Protein AF-A0A538A218-F1 (afdb_monomer_lite)

Foldseek 3Di:
DDDDDDDDDDPDPPPPPPPPPPLPFQDLPQAQDPDPVLLLPPVNSLLPSDGSDCQALLCACPPCLDPNNVHDHDGDVDRVSHPQQQWSHAGPNCQQPQADCDDPRGRGHDRRYDNNSSVVSVPVDDLPDDDDDDDPDDQQADPVCQFNDDDDLQQAAQADLQAQAFQADCVPAPGSVQFDAQPVGSQNRNNPPHRHQSSHRNHPQFDQCLAPRHDRSHGGVSSRCSRRVQFRDDPRDTPDGDPPPPPPPPPDPDDDPDDDDDDDDDDDDDDDDDDDDDDDD

Structure (mmCIF, N/CA/C/O backbone):
data_AF-A0A538A218-F1
#
_entry.id   AF-A0A538A218-F1
#
loop_
_atom_site.group_PDB
_atom_site.id
_atom_site.type_symbol
_atom_site.label_atom_id
_atom_site.label_alt_id
_atom_site.label_comp_id
_atom_site.label_asym_id
_atom_site.label_entity_id
_atom_site.label_seq_id
_atom_site.pdbx_PDB_ins_code
_atom_site.Cartn_x
_atom_site.Cartn_y
_atom_site.Cartn_z
_atom_site.occupancy
_atom_site.B_iso_or_equiv
_atom_site.auth_seq_id
_atom_site.auth_comp_id
_atom_site.auth_asym_id
_atom_site.auth_atom_id
_atom_site.pdbx_PDB_model_num
ATOM 1 N N . MET A 1 1 ? 70.968 21.427 15.533 1.00 33.91 1 MET A N 1
ATOM 2 C CA . MET A 1 1 ? 70.326 22.087 14.374 1.00 33.91 1 MET A CA 1
ATOM 3 C C . MET A 1 1 ? 69.569 21.029 13.579 1.00 33.91 1 MET A C 1
ATOM 5 O O . MET A 1 1 ? 70.138 19.963 13.397 1.00 33.91 1 MET A O 1
ATOM 9 N N . PRO A 1 2 ? 68.325 21.273 13.144 1.00 39.34 2 PRO A N 1
ATOM 10 C CA . PRO A 1 2 ? 67.119 21.420 13.953 1.00 39.34 2 PRO A CA 1
ATOM 11 C C . PRO A 1 2 ? 66.237 20.150 13.912 1.00 39.34 2 PRO A C 1
ATOM 13 O O . PRO A 1 2 ? 66.187 19.433 12.918 1.00 39.34 2 PRO A O 1
ATOM 16 N N . ARG A 1 3 ? 65.532 19.886 15.019 1.00 34.69 3 ARG A N 1
ATOM 17 C CA . ARG A 1 3 ? 64.466 18.880 15.126 1.00 34.69 3 ARG A CA 1
ATOM 18 C C . ARG A 1 3 ? 63.151 19.555 14.730 1.00 34.69 3 ARG A C 1
ATOM 20 O O . ARG A 1 3 ? 62.740 20.491 15.408 1.00 34.69 3 ARG A O 1
ATOM 27 N N . PHE A 1 4 ? 62.518 19.106 13.650 1.00 38.28 4 PHE A N 1
ATOM 28 C CA . PHE A 1 4 ? 61.161 19.525 13.301 1.00 38.28 4 PHE A CA 1
ATOM 29 C C . PHE A 1 4 ? 60.166 18.760 14.179 1.00 38.28 4 PHE A C 1
ATOM 31 O O . PHE A 1 4 ? 60.068 17.538 14.099 1.00 38.28 4 PHE A O 1
ATOM 38 N N . ALA A 1 5 ? 59.478 19.486 15.058 1.00 39.03 5 ALA A N 1
ATOM 39 C CA . ALA A 1 5 ? 58.362 18.984 15.842 1.00 39.03 5 ALA A CA 1
ATOM 40 C C . ALA A 1 5 ? 57.080 19.136 15.011 1.00 39.03 5 ALA A C 1
ATOM 42 O O . ALA A 1 5 ? 56.640 20.254 14.750 1.00 39.03 5 ALA A O 1
ATOM 43 N N . SER A 1 6 ? 56.493 18.023 14.576 1.00 37.22 6 SER A N 1
ATOM 44 C CA . SER A 1 6 ? 55.179 18.018 13.930 1.00 37.22 6 SER A CA 1
ATOM 45 C C . SER A 1 6 ? 54.099 17.895 15.000 1.00 37.22 6 SER A C 1
ATOM 47 O O . SER A 1 6 ? 53.859 16.821 15.545 1.00 37.22 6 SER A O 1
ATOM 49 N N . VAL A 1 7 ? 53.464 19.024 15.311 1.00 38.31 7 VAL A N 1
ATOM 50 C CA . VAL A 1 7 ? 52.222 19.094 16.085 1.00 38.31 7 VAL A CA 1
ATOM 51 C C . VAL A 1 7 ? 51.089 18.648 15.162 1.00 38.31 7 VAL A C 1
ATOM 53 O O . VAL A 1 7 ? 50.720 19.373 14.241 1.00 38.31 7 VAL A O 1
ATOM 56 N N . PHE A 1 8 ? 50.553 17.447 15.375 1.00 37.25 8 PHE A N 1
ATOM 57 C CA . PHE A 1 8 ? 49.306 17.032 14.735 1.00 37.25 8 PHE A CA 1
ATOM 58 C C . PHE A 1 8 ? 48.134 17.628 15.520 1.00 37.25 8 PHE A C 1
ATOM 60 O O . PHE A 1 8 ? 47.839 17.213 16.639 1.00 37.25 8 PHE A O 1
ATOM 67 N N . LEU A 1 9 ? 47.496 18.640 14.928 1.00 39.59 9 LEU A N 1
ATOM 68 C CA . LEU A 1 9 ? 46.227 19.194 15.385 1.00 39.59 9 LEU A CA 1
ATOM 69 C C . LEU A 1 9 ? 45.134 18.130 15.194 1.00 39.59 9 LEU A C 1
ATOM 71 O O . LEU A 1 9 ? 44.807 17.760 14.067 1.00 39.59 9 LEU A O 1
ATOM 75 N N . LEU A 1 10 ? 44.576 17.637 16.298 1.00 35.69 10 LEU A N 1
ATOM 76 C CA . LEU A 1 10 ? 43.412 16.758 16.290 1.00 35.69 10 LEU A CA 1
ATOM 77 C C . LEU A 1 10 ? 42.160 17.629 16.064 1.00 35.69 10 LEU A C 1
ATOM 79 O O . LEU A 1 10 ? 41.614 18.203 17.004 1.00 35.69 10 LEU A O 1
ATOM 83 N N . CYS A 1 11 ? 41.730 17.784 14.811 1.00 34.50 11 CYS A N 1
ATOM 84 C CA . CYS A 1 11 ? 40.433 18.388 14.497 1.00 34.50 11 CYS A CA 1
ATOM 85 C C . CYS A 1 11 ? 39.318 17.413 14.897 1.00 34.50 11 CYS A C 1
ATOM 87 O O . CYS A 1 11 ? 39.050 16.439 14.194 1.00 34.50 11 CYS A O 1
ATOM 89 N N . ALA A 1 12 ? 38.669 17.676 16.030 1.00 37.88 12 ALA A N 1
ATOM 90 C CA . ALA A 1 12 ? 37.445 16.999 16.429 1.00 37.88 12 ALA A CA 1
ATOM 91 C C . ALA A 1 12 ? 36.295 17.445 15.508 1.00 37.88 12 ALA A C 1
ATOM 93 O O . ALA A 1 12 ? 35.740 18.531 15.667 1.00 37.88 12 ALA A O 1
ATOM 94 N N . PHE A 1 13 ? 35.945 16.611 14.528 1.00 36.94 13 PHE A N 1
ATOM 95 C CA . PHE A 1 13 ? 34.686 16.744 13.803 1.00 36.94 13 PHE A CA 1
ATOM 96 C C . PHE A 1 13 ? 33.545 16.331 14.737 1.00 36.94 13 PHE A C 1
ATOM 98 O O . PHE A 1 13 ? 33.321 15.147 14.983 1.00 36.94 13 PHE A O 1
ATOM 105 N N . LEU A 1 14 ? 32.824 17.319 15.267 1.00 37.00 14 LEU A N 1
ATOM 106 C CA . LEU A 1 14 ? 31.498 17.121 15.843 1.00 37.00 14 LEU A CA 1
ATOM 107 C C . LEU A 1 14 ? 30.552 16.725 14.706 1.00 37.00 14 LEU A C 1
ATOM 109 O O . LEU A 1 14 ? 30.003 17.578 14.011 1.00 37.00 14 LEU A O 1
ATOM 113 N N . VAL A 1 15 ? 30.382 15.420 14.496 1.00 40.69 15 VAL A N 1
ATOM 114 C CA . VAL A 1 15 ? 29.256 14.895 13.723 1.00 40.69 15 VAL A CA 1
ATOM 115 C C . VAL A 1 15 ? 28.021 15.110 14.588 1.00 40.69 15 VAL A C 1
ATOM 117 O O . VAL A 1 15 ? 27.727 14.323 15.485 1.00 40.69 15 VAL A O 1
ATOM 120 N N . ALA A 1 16 ? 27.327 16.225 14.362 1.00 40.75 16 ALA A N 1
ATOM 121 C CA . ALA A 1 16 ? 25.961 16.384 14.822 1.00 40.75 16 ALA A CA 1
ATOM 122 C C . ALA A 1 16 ? 25.132 15.319 14.096 1.00 40.75 16 ALA A C 1
ATOM 124 O O . ALA A 1 16 ? 24.776 15.479 12.930 1.00 40.75 16 ALA A O 1
ATOM 125 N N . GLY A 1 17 ? 24.912 14.188 14.767 1.00 34.03 17 GLY A N 1
ATOM 126 C CA . GLY A 1 17 ? 23.959 13.188 14.326 1.00 34.03 17 GLY A CA 1
ATOM 127 C C . GLY A 1 17 ? 22.596 13.854 14.264 1.00 34.03 17 GLY A C 1
ATOM 128 O O . GLY A 1 17 ? 21.985 14.124 15.295 1.00 34.03 17 GLY A O 1
ATOM 129 N N . VAL A 1 18 ? 22.135 14.157 13.054 1.00 39.03 18 VAL A N 1
ATOM 130 C CA . VAL A 1 18 ? 20.721 14.409 12.817 1.00 39.03 18 VAL A CA 1
ATOM 131 C C . VAL A 1 18 ? 20.064 13.058 13.051 1.00 39.03 18 VAL A C 1
ATOM 133 O O . VAL A 1 18 ? 20.123 12.174 12.199 1.00 39.03 18 VAL A O 1
ATOM 136 N N . GLY A 1 19 ? 19.556 12.855 14.265 1.00 32.09 19 GLY A N 1
ATOM 137 C CA . GLY A 1 19 ? 18.707 11.722 14.579 1.00 32.09 19 GLY A CA 1
ATOM 138 C C . GLY A 1 19 ? 17.472 11.845 13.709 1.00 32.09 19 GLY A C 1
ATOM 139 O O . GLY A 1 19 ? 16.547 12.581 14.039 1.00 32.09 19 GLY A O 1
ATOM 140 N N . VAL A 1 20 ? 17.484 11.176 12.561 1.00 38.47 20 VAL A N 1
ATOM 141 C CA . VAL A 1 20 ? 16.254 10.880 11.845 1.00 38.47 20 VAL A CA 1
ATOM 142 C C . VAL A 1 20 ? 15.489 9.993 12.813 1.00 38.47 20 VAL A C 1
ATOM 144 O O . VAL A 1 20 ? 15.949 8.892 13.125 1.00 38.47 20 VAL A O 1
ATOM 147 N N . ALA A 1 21 ? 14.393 10.506 13.372 1.00 37.03 21 ALA A N 1
ATOM 148 C CA . ALA A 1 21 ? 13.435 9.677 14.077 1.00 37.03 21 ALA A CA 1
ATOM 149 C C . ALA A 1 21 ? 12.968 8.640 13.056 1.00 37.03 21 ALA A C 1
ATOM 151 O O . ALA A 1 21 ? 12.139 8.919 12.194 1.00 37.03 21 ALA A O 1
ATOM 152 N N . SER A 1 22 ? 13.606 7.473 13.076 1.00 34.72 22 SER A N 1
ATOM 153 C CA . SER A 1 22 ? 13.086 6.317 12.378 1.00 34.72 22 SER A CA 1
ATOM 154 C C . SER A 1 22 ? 11.765 6.050 13.072 1.00 34.72 22 SER A C 1
ATOM 156 O O . SER A 1 22 ? 11.762 5.779 14.273 1.00 34.72 22 SER A O 1
ATOM 158 N N . ALA A 1 23 ? 10.653 6.217 12.360 1.00 38.66 23 ALA A N 1
ATOM 159 C CA . ALA A 1 23 ? 9.399 5.634 12.792 1.00 38.66 23 ALA A CA 1
ATOM 160 C C . ALA A 1 23 ? 9.688 4.138 12.921 1.00 38.66 23 ALA A C 1
ATOM 162 O O . ALA A 1 23 ? 9.842 3.439 11.921 1.00 38.66 23 ALA A O 1
ATOM 163 N N . THR A 1 24 ? 9.915 3.672 14.146 1.00 41.09 24 THR A N 1
ATOM 164 C CA . THR A 1 24 ? 10.088 2.252 14.408 1.00 41.09 24 THR A CA 1
ATOM 165 C C . THR A 1 24 ? 8.800 1.596 13.939 1.00 41.09 24 THR A C 1
ATOM 167 O O . THR A 1 24 ? 7.714 2.042 14.330 1.00 41.09 24 THR A O 1
ATOM 170 N N . SER A 1 25 ? 8.885 0.596 13.059 1.00 51.84 25 SER A N 1
ATOM 171 C CA . SER A 1 25 ? 7.717 -0.239 12.800 1.00 51.84 25 SER A CA 1
ATOM 172 C C . SER A 1 25 ? 7.242 -0.752 14.152 1.00 51.84 25 SER A C 1
ATOM 174 O O . SER A 1 25 ? 8.046 -1.245 14.942 1.00 51.84 25 SER A O 1
ATOM 176 N N . ARG A 1 26 ? 5.964 -0.548 14.472 1.00 63.53 26 ARG A N 1
ATOM 177 C CA . ARG A 1 26 ? 5.390 -1.252 15.610 1.00 63.53 26 ARG A CA 1
ATOM 178 C C . ARG A 1 26 ? 5.242 -2.702 15.198 1.00 63.53 26 ARG A C 1
ATOM 180 O O . ARG A 1 26 ? 4.633 -2.993 14.166 1.00 63.53 26 ARG A O 1
ATOM 187 N N . ASP A 1 27 ? 5.845 -3.576 15.983 1.00 63.03 27 ASP A N 1
ATOM 188 C CA . ASP A 1 27 ? 5.731 -5.003 15.770 1.00 63.03 27 ASP A CA 1
ATOM 189 C C . ASP A 1 27 ? 4.451 -5.476 16.476 1.00 63.03 27 ASP A C 1
ATOM 191 O O . ASP A 1 27 ? 4.221 -5.176 17.646 1.00 63.03 27 ASP A O 1
ATOM 195 N N . PHE A 1 28 ? 3.577 -6.161 15.736 1.00 73.12 28 PHE A N 1
ATOM 196 C CA . PHE A 1 28 ? 2.318 -6.732 16.232 1.00 73.12 28 PHE A CA 1
ATOM 197 C C . PHE A 1 28 ? 2.588 -8.053 16.986 1.00 73.12 28 PHE A C 1
ATOM 199 O O . PHE A 1 28 ? 1.998 -9.086 16.676 1.00 73.12 28 PHE A O 1
ATOM 206 N N . GLU A 1 29 ? 3.539 -8.040 17.924 1.00 71.00 29 GLU A N 1
ATOM 207 C CA . GLU A 1 29 ? 4.088 -9.240 18.578 1.00 71.00 29 GLU A CA 1
ATOM 208 C C . GLU A 1 29 ? 3.134 -9.862 19.607 1.00 71.00 29 GLU A C 1
ATOM 210 O O . GLU A 1 29 ? 3.232 -11.054 19.914 1.00 71.00 29 GLU A O 1
ATOM 215 N N . HIS A 1 30 ? 2.185 -9.092 20.149 1.00 78.50 30 HIS A N 1
ATOM 216 C CA . HIS A 1 30 ? 1.148 -9.642 21.013 1.00 78.50 30 HIS A CA 1
ATOM 217 C C . HIS A 1 30 ? 0.213 -10.542 20.192 1.00 78.50 30 HIS A C 1
ATOM 219 O O . HIS A 1 30 ? -0.356 -10.093 19.192 1.00 78.50 30 HIS A O 1
ATOM 225 N N . PRO A 1 31 ? -0.019 -11.797 20.627 1.00 76.56 31 PRO A N 1
ATOM 226 C CA . PRO A 1 31 ? -0.743 -12.770 19.828 1.00 76.56 31 PRO A CA 1
ATOM 227 C C . PRO A 1 31 ? -2.191 -12.340 19.606 1.00 76.56 31 PRO A C 1
ATOM 229 O O . PRO A 1 31 ? -2.869 -11.841 20.509 1.00 76.56 31 PRO A O 1
ATOM 232 N N . ALA A 1 32 ? -2.707 -12.622 18.411 1.00 78.25 32 ALA A N 1
ATOM 233 C CA . ALA A 1 32 ? -4.141 -12.589 18.190 1.00 78.25 32 ALA A CA 1
ATOM 234 C C . ALA A 1 32 ? -4.823 -13.610 19.117 1.00 78.25 32 ALA A C 1
ATOM 236 O O . ALA A 1 32 ? -4.474 -14.792 19.126 1.00 78.25 32 ALA A O 1
ATOM 237 N N . SER A 1 33 ? -5.810 -13.162 19.893 1.00 75.75 33 SER A N 1
ATOM 238 C CA . SER A 1 33 ? -6.581 -14.043 20.772 1.00 75.75 33 SER A CA 1
ATOM 239 C C . SER A 1 33 ? -7.927 -14.412 20.144 1.00 75.75 33 SER A C 1
ATOM 241 O O . SER A 1 33 ? -8.699 -13.510 19.804 1.00 75.75 33 SER A O 1
ATOM 243 N N . PRO A 1 34 ? -8.249 -15.715 20.014 1.00 75.31 34 PRO A N 1
ATOM 244 C CA . PRO A 1 34 ? -9.585 -16.171 19.640 1.00 75.31 34 PRO A CA 1
ATOM 245 C C . PRO A 1 34 ? -10.557 -16.212 20.836 1.00 75.31 34 PRO A C 1
ATOM 247 O O . PRO A 1 34 ? -11.723 -16.568 20.662 1.00 75.31 34 PRO A O 1
ATOM 250 N N . ASP A 1 35 ? -10.103 -15.896 22.055 1.00 81.81 35 ASP A N 1
ATOM 251 C CA . ASP A 1 35 ? -10.928 -15.957 23.262 1.00 81.81 35 ASP A CA 1
ATOM 252 C C . ASP A 1 35 ? -11.897 -14.767 23.339 1.00 81.81 35 ASP A C 1
ATOM 254 O O . ASP A 1 35 ? -11.544 -13.644 23.708 1.00 81.81 35 ASP A O 1
ATOM 258 N N . THR A 1 36 ? -13.168 -15.037 23.042 1.00 78.25 36 THR A N 1
ATOM 259 C CA . THR A 1 36 ? -14.242 -14.034 23.077 1.00 78.25 36 THR A CA 1
ATOM 260 C C . THR A 1 36 ? -14.479 -13.425 24.463 1.00 78.25 36 THR A C 1
ATOM 262 O O . THR A 1 36 ? -15.052 -12.341 24.557 1.00 78.25 36 THR A O 1
ATOM 265 N N . ALA A 1 37 ? -14.039 -14.067 25.553 1.00 75.69 37 ALA A N 1
ATOM 266 C CA . ALA A 1 37 ? -14.179 -13.496 26.892 1.00 75.69 37 ALA A CA 1
ATOM 267 C C . ALA A 1 37 ? -13.248 -12.288 27.100 1.00 75.69 37 ALA A C 1
ATOM 269 O O . ALA A 1 37 ? -13.628 -11.321 27.767 1.00 75.69 37 ALA A O 1
ATOM 270 N N . GLN A 1 38 ? -12.064 -12.311 26.479 1.00 83.38 38 GLN A N 1
ATOM 271 C CA . GLN A 1 38 ? -11.076 -11.227 26.535 1.00 83.38 38 GLN A CA 1
ATOM 272 C C . GLN A 1 38 ? -11.515 -10.002 25.731 1.00 83.38 38 GLN A C 1
ATOM 274 O O . GLN A 1 38 ? -11.078 -8.888 26.010 1.00 83.38 38 GLN A O 1
ATOM 279 N N . GLN A 1 39 ? -12.438 -10.185 24.782 1.00 85.12 39 GLN A N 1
ATOM 280 C CA . GLN A 1 39 ? -12.937 -9.128 23.905 1.00 85.12 39 GLN A CA 1
ATOM 281 C C . GLN A 1 39 ? -13.503 -7.932 24.689 1.00 85.12 39 GLN A C 1
ATOM 283 O O . GLN A 1 39 ? -13.326 -6.772 24.311 1.00 85.12 39 GLN A O 1
ATOM 288 N N . PHE A 1 40 ? -14.154 -8.213 25.818 1.00 89.00 40 PHE A N 1
ATOM 289 C CA . PHE A 1 40 ? -14.721 -7.187 26.682 1.00 89.00 40 PHE A CA 1
ATOM 290 C C . PHE A 1 40 ? -13.797 -6.776 27.808 1.00 89.00 40 PHE A C 1
ATOM 292 O O . PHE A 1 40 ? -14.236 -5.953 28.589 1.00 89.00 40 PHE A O 1
ATOM 299 N N . ALA A 1 41 ? -12.598 -7.330 27.975 1.00 86.38 41 ALA A N 1
ATOM 300 C CA . ALA A 1 41 ? -11.717 -7.005 29.096 1.00 86.38 41 ALA A CA 1
ATOM 301 C C . ALA A 1 41 ? -11.118 -5.588 28.955 1.00 86.38 41 ALA A C 1
ATOM 303 O O . ALA A 1 41 ? -11.263 -4.956 27.907 1.00 86.38 41 ALA A O 1
ATOM 304 N N . VAL A 1 42 ? -10.562 -5.023 30.034 1.00 84.25 42 VAL A N 1
ATOM 305 C CA . VAL A 1 42 ? -9.840 -3.730 29.948 1.00 84.25 42 VAL A CA 1
ATOM 306 C C . VAL A 1 42 ? -8.468 -3.973 29.325 1.00 84.25 42 VAL A C 1
ATOM 308 O O . VAL A 1 42 ? -8.068 -3.269 28.411 1.00 84.25 42 VAL A O 1
ATOM 311 N N . ASP A 1 43 ? -7.816 -5.040 29.769 1.00 82.88 43 ASP A N 1
ATOM 312 C CA . ASP A 1 43 ? -6.558 -5.609 29.293 1.00 82.88 43 ASP A CA 1
ATOM 313 C C . ASP A 1 43 ? -6.740 -6.484 28.042 1.00 82.88 43 ASP A C 1
ATOM 315 O O . ASP A 1 43 ? -6.033 -7.470 27.844 1.00 82.88 43 ASP A O 1
ATOM 319 N N . ASN A 1 44 ? -7.712 -6.149 27.189 1.00 85.94 44 ASN A N 1
ATOM 320 C CA . ASN A 1 44 ? -7.917 -6.859 25.932 1.00 85.94 44 ASN A CA 1
ATOM 321 C C . ASN A 1 44 ? -6.623 -6.794 25.102 1.00 85.94 44 ASN A C 1
ATOM 323 O O . ASN A 1 44 ? -6.159 -5.707 24.773 1.00 85.94 44 ASN A O 1
ATOM 327 N N . VAL A 1 45 ? -6.073 -7.948 24.714 1.00 84.31 45 VAL A N 1
ATOM 328 C CA . VAL A 1 45 ? -4.819 -8.031 23.945 1.00 84.31 45 VAL A CA 1
ATOM 329 C C . VAL A 1 45 ? -4.853 -7.231 22.642 1.00 84.31 45 VAL A C 1
ATOM 331 O O . VAL A 1 45 ? -3.811 -6.815 22.157 1.00 84.31 45 VAL A O 1
ATOM 334 N N . GLN A 1 46 ? -6.030 -6.965 22.071 1.00 84.69 46 GLN A N 1
ATOM 335 C CA . GLN A 1 46 ? -6.188 -6.156 20.857 1.00 84.69 46 GLN A CA 1
ATOM 336 C C . GLN A 1 46 ? -5.929 -4.661 21.067 1.00 84.69 46 GLN A C 1
ATOM 338 O O . GLN A 1 46 ? -5.812 -3.928 20.090 1.00 84.69 46 GLN A O 1
ATOM 343 N N . ARG A 1 47 ? -5.830 -4.222 22.324 1.00 87.56 47 ARG A N 1
ATOM 344 C CA . ARG A 1 47 ? -5.403 -2.877 22.726 1.00 87.56 47 ARG A CA 1
ATOM 345 C C . ARG A 1 47 ? -3.887 -2.703 22.745 1.00 87.56 47 ARG A C 1
ATOM 347 O O . ARG A 1 47 ? -3.401 -1.588 22.828 1.00 87.56 47 ARG A O 1
ATOM 354 N N . GLN A 1 48 ? -3.147 -3.806 22.721 1.00 85.19 48 GLN A N 1
ATOM 355 C CA . GLN A 1 48 ? -1.688 -3.804 22.697 1.00 85.19 48 GLN A CA 1
ATOM 356 C C . GLN A 1 48 ? -1.206 -3.792 21.246 1.00 85.19 48 GLN A C 1
ATOM 358 O O . GLN A 1 48 ? -1.873 -4.363 20.380 1.00 85.19 48 GLN A O 1
ATOM 363 N N . ASP A 1 49 ? -0.043 -3.196 20.996 1.00 82.62 49 ASP A N 1
ATOM 364 C CA . ASP A 1 49 ? 0.556 -3.038 19.662 1.00 82.62 49 ASP A CA 1
ATOM 365 C C . ASP A 1 49 ? -0.411 -2.425 18.642 1.00 82.62 49 ASP A C 1
ATOM 367 O O . ASP A 1 49 ? -0.629 -2.963 17.554 1.00 82.62 49 ASP A O 1
ATOM 371 N N . THR A 1 50 ? -1.040 -1.306 19.003 1.00 85.00 50 THR A N 1
ATOM 372 C CA . THR A 1 50 ? -1.828 -0.536 18.039 1.00 85.00 50 THR A CA 1
ATOM 373 C C . THR A 1 50 ? -0.932 -0.054 16.893 1.00 85.00 50 THR A C 1
ATOM 375 O O . THR A 1 50 ? 0.275 0.122 17.095 1.00 85.00 50 THR A O 1
ATOM 378 N N . PRO A 1 51 ? -1.473 0.135 15.672 1.00 86.19 51 PRO A N 1
ATOM 379 C CA . PRO A 1 51 ? -0.693 0.634 14.543 1.00 86.19 51 PRO A CA 1
ATOM 380 C C . PRO A 1 51 ? 0.117 1.879 14.907 1.00 86.19 51 PRO A C 1
ATOM 382 O O . PRO A 1 51 ? -0.299 2.667 15.748 1.00 86.19 51 PRO A O 1
ATOM 385 N N . ASN A 1 52 ? 1.257 2.078 14.244 1.00 83.19 52 ASN A N 1
ATOM 386 C CA . ASN A 1 52 ? 2.010 3.331 14.334 1.00 83.19 52 ASN A CA 1
ATOM 387 C C . ASN A 1 52 ? 1.300 4.426 13.513 1.00 83.19 52 ASN A C 1
ATOM 389 O O . ASN A 1 52 ? 1.780 4.847 12.460 1.00 83.19 52 ASN A O 1
ATOM 393 N N . ASP A 1 53 ? 0.103 4.797 13.956 1.00 87.25 53 ASP A N 1
ATOM 394 C CA . ASP A 1 53 ? -0.723 5.865 13.408 1.00 87.25 53 ASP A CA 1
ATOM 395 C C . ASP A 1 53 ? -1.200 6.734 14.584 1.00 87.25 53 ASP A C 1
ATOM 397 O O . ASP A 1 53 ? -2.084 6.307 15.327 1.00 87.25 53 ASP A O 1
ATOM 401 N N . PRO A 1 54 ? -0.669 7.965 14.728 1.00 88.81 54 PRO A N 1
ATOM 402 C CA . PRO A 1 54 ? -1.071 8.926 15.757 1.00 88.81 54 PRO A CA 1
ATOM 403 C C . PRO A 1 54 ? -2.576 9.177 15.893 1.00 88.81 54 PRO A C 1
ATOM 405 O O . PRO A 1 54 ? -3.014 9.693 16.915 1.00 88.81 54 PRO A O 1
ATOM 408 N N . GLY A 1 55 ? -3.362 8.918 14.844 1.00 90.94 55 GLY A N 1
ATOM 409 C CA . GLY A 1 55 ? -4.811 9.095 14.859 1.00 90.94 55 GLY A CA 1
ATOM 410 C C . GLY A 1 55 ? -5.597 7.835 15.221 1.00 90.94 55 GLY A C 1
ATOM 411 O O . GLY A 1 55 ? -6.821 7.912 15.305 1.00 90.94 55 GLY A O 1
ATOM 412 N N . TYR A 1 56 ? -4.950 6.679 15.392 1.00 92.75 56 TYR A N 1
ATOM 413 C CA . TYR A 1 56 ? -5.645 5.401 15.550 1.00 92.75 56 TYR A CA 1
ATOM 414 C C . TYR A 1 56 ? -6.476 5.350 16.836 1.00 92.75 56 TYR A C 1
ATOM 416 O O . TYR A 1 56 ? -7.689 5.151 16.771 1.00 92.75 56 TYR A O 1
ATOM 424 N N . ASP A 1 57 ? -5.846 5.574 17.986 1.00 92.62 57 ASP A N 1
ATOM 425 C CA . ASP A 1 57 ? -6.451 5.510 19.319 1.00 92.62 57 ASP A CA 1
ATOM 426 C C . ASP A 1 57 ? -6.153 6.758 20.159 1.00 92.62 57 ASP A C 1
ATOM 428 O O . ASP A 1 57 ? -6.086 6.697 21.378 1.00 92.62 57 ASP A O 1
ATOM 432 N N . LEU A 1 58 ? -6.045 7.918 19.504 1.00 93.50 58 LEU A N 1
ATOM 433 C CA . LEU A 1 58 ? -5.629 9.198 20.090 1.00 93.50 58 LEU A CA 1
ATOM 434 C C . LEU A 1 58 ? -6.384 9.625 21.364 1.00 93.50 58 LEU A C 1
ATOM 436 O O . LEU A 1 58 ? -5.864 10.412 22.164 1.00 93.50 58 LEU A O 1
ATOM 440 N N . ALA A 1 59 ? -7.640 9.200 21.538 1.00 93.38 59 ALA A N 1
ATOM 441 C CA . ALA A 1 59 ? -8.403 9.527 22.736 1.00 93.38 59 ALA A CA 1
ATOM 442 C C . ALA A 1 59 ? -8.214 8.497 23.858 1.00 93.38 59 ALA A C 1
ATOM 444 O O . ALA A 1 59 ? -8.568 8.784 25.008 1.00 93.38 59 ALA A O 1
ATOM 445 N N . GLU A 1 60 ? -7.657 7.326 23.580 1.00 92.31 60 GLU A N 1
ATOM 446 C CA . GLU A 1 60 ? -7.492 6.266 24.557 1.00 92.31 60 GLU A CA 1
ATOM 447 C C . GLU A 1 60 ? -6.395 6.594 25.586 1.00 92.31 60 GLU A C 1
ATOM 449 O O . GLU A 1 60 ? -5.314 7.067 25.239 1.00 92.31 60 GLU A O 1
ATOM 454 N N . PRO A 1 61 ? -6.641 6.358 26.890 1.00 91.38 61 PRO A N 1
ATOM 455 C CA . PRO A 1 61 ? -5.650 6.635 27.932 1.00 91.38 61 PRO A CA 1
ATOM 456 C C . PRO A 1 61 ? -4.354 5.827 27.807 1.00 91.38 61 PRO A C 1
ATOM 458 O O . PRO A 1 61 ? -3.339 6.216 28.380 1.00 91.38 61 PRO A O 1
ATOM 461 N N . ASP A 1 62 ? -4.399 4.692 27.115 1.00 89.75 62 ASP A N 1
ATOM 462 C CA . ASP A 1 62 ? -3.290 3.765 26.909 1.00 89.75 62 ASP A CA 1
ATOM 463 C C . ASP A 1 62 ? -2.653 3.861 25.512 1.00 89.75 62 ASP A C 1
ATOM 465 O O . ASP A 1 62 ? -1.808 3.029 25.194 1.00 89.75 62 ASP A O 1
ATOM 469 N N . ASP A 1 63 ? -2.989 4.890 24.722 1.00 90.50 63 ASP A N 1
ATOM 470 C CA . ASP A 1 63 ? -2.340 5.174 23.434 1.00 90.50 63 ASP A CA 1
ATOM 471 C C . ASP A 1 63 ? -0.820 5.341 23.628 1.00 90.50 63 ASP A C 1
ATOM 473 O O . ASP A 1 63 ? -0.398 6.298 24.302 1.00 90.50 63 ASP A O 1
ATOM 477 N N . PRO A 1 64 ? 0.022 4.464 23.048 1.00 88.56 64 PRO A N 1
ATOM 478 C CA . PRO A 1 64 ? 1.465 4.529 23.229 1.00 88.56 64 PRO A CA 1
ATOM 479 C C . PRO A 1 64 ? 2.128 5.652 22.414 1.00 88.56 64 PRO A C 1
ATOM 481 O O . PRO A 1 64 ? 3.262 6.025 22.709 1.00 88.56 64 PRO A O 1
ATOM 484 N N . ASP A 1 65 ? 1.439 6.221 21.418 1.00 89.69 65 ASP A N 1
ATOM 485 C CA . ASP A 1 65 ? 1.899 7.406 20.685 1.00 89.69 65 ASP A CA 1
ATOM 486 C C . ASP A 1 65 ? 1.626 8.696 21.461 1.00 89.69 65 ASP A C 1
ATOM 488 O O . ASP A 1 65 ? 2.245 9.730 21.185 1.00 89.69 65 ASP A O 1
ATOM 492 N N . SER A 1 66 ? 0.770 8.639 22.483 1.00 92.00 66 SER A N 1
ATOM 493 C CA . SER A 1 66 ? 0.438 9.802 23.291 1.00 92.00 66 SER A CA 1
ATOM 494 C C . SER A 1 66 ? 1.562 10.228 24.244 1.00 92.00 66 SER A C 1
ATOM 496 O O . SER A 1 66 ? 2.293 9.416 24.820 1.00 92.00 66 SER A O 1
ATOM 498 N N . THR A 1 67 ? 1.627 11.527 24.542 1.00 94.38 67 THR A N 1
ATOM 499 C CA . THR A 1 67 ? 2.528 12.096 25.558 1.00 94.38 67 THR A CA 1
ATOM 500 C C . THR A 1 67 ? 2.267 11.563 26.971 1.00 94.38 67 THR A C 1
ATOM 502 O O . THR A 1 67 ? 3.096 11.769 27.853 1.00 94.38 67 THR A O 1
ATOM 505 N N . LEU A 1 68 ? 1.127 10.902 27.220 1.00 91.00 68 LEU A N 1
ATOM 506 C CA . LEU A 1 68 ? 0.832 10.261 28.509 1.00 91.00 68 LEU A CA 1
ATOM 507 C C . LEU A 1 68 ? 1.613 8.959 28.696 1.00 91.00 68 LEU A C 1
ATOM 509 O O . LEU A 1 68 ? 1.943 8.613 29.828 1.00 91.00 68 LEU A O 1
ATOM 513 N N . ASN A 1 69 ? 1.942 8.283 27.595 1.00 90.25 69 ASN A N 1
ATOM 514 C CA . ASN A 1 69 ? 2.606 6.982 27.588 1.00 90.25 69 ASN A CA 1
ATOM 515 C C . ASN A 1 69 ? 4.018 7.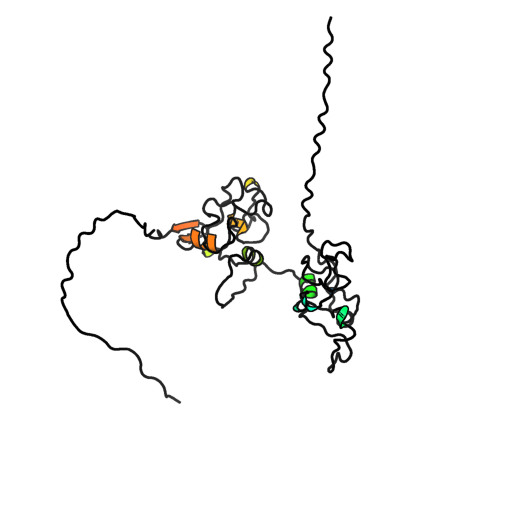047 26.978 1.00 90.25 69 ASN A C 1
ATOM 517 O O . ASN A 1 69 ? 4.591 6.028 26.604 1.00 90.25 69 ASN A O 1
ATOM 521 N N . GLY A 1 70 ? 4.609 8.247 26.924 1.00 89.00 70 GLY A N 1
ATOM 522 C CA . GLY A 1 70 ? 5.982 8.466 26.457 1.00 89.00 70 GLY A CA 1
ATOM 523 C C . GLY A 1 70 ? 6.132 8.683 24.949 1.00 89.00 70 GLY A C 1
ATOM 524 O O . GLY A 1 70 ? 7.262 8.811 24.477 1.00 89.00 70 GLY A O 1
ATOM 525 N N . GLY A 1 71 ? 5.026 8.761 24.208 1.00 90.12 71 GLY A N 1
ATOM 526 C CA . GLY A 1 71 ? 5.005 9.137 22.801 1.00 90.12 71 GLY A CA 1
ATOM 527 C C . GLY A 1 71 ? 5.043 10.655 22.571 1.00 90.12 71 GLY A C 1
ATOM 528 O O . GLY A 1 71 ? 5.239 11.455 23.490 1.00 90.12 71 GLY A O 1
ATOM 529 N N . ALA A 1 72 ? 4.888 11.063 21.311 1.00 91.75 72 ALA A N 1
ATOM 530 C CA . ALA A 1 72 ? 5.045 12.452 20.866 1.00 91.75 72 ALA A CA 1
ATOM 531 C C . ALA A 1 72 ? 3.716 13.183 20.593 1.00 91.75 72 ALA A C 1
ATOM 533 O O . ALA A 1 72 ? 3.717 14.386 20.322 1.00 91.75 72 ALA A O 1
ATOM 534 N N . VAL A 1 73 ? 2.588 12.477 20.638 1.00 92.44 73 VAL A N 1
ATOM 535 C CA . VAL A 1 73 ? 1.283 12.973 20.199 1.00 92.44 73 VAL A CA 1
ATOM 536 C C . VAL A 1 73 ? 0.496 13.502 21.396 1.00 92.44 73 VAL A C 1
ATOM 538 O O . VAL A 1 73 ? 0.426 12.873 22.445 1.00 92.44 73 VAL A O 1
ATOM 541 N N . THR A 1 74 ? -0.098 14.690 21.290 1.00 94.69 74 THR A N 1
ATOM 542 C CA . THR A 1 74 ? -0.938 15.207 22.384 1.00 94.69 74 THR A CA 1
ATOM 543 C C . THR A 1 74 ? -2.271 14.454 22.393 1.00 94.69 74 THR A C 1
ATOM 545 O O . THR A 1 74 ? -2.974 14.535 21.389 1.00 94.69 74 THR A O 1
ATOM 548 N N . PRO A 1 75 ? -2.649 13.766 23.487 1.00 93.88 75 PRO A N 1
ATOM 549 C CA . PRO A 1 75 ? -3.866 12.958 23.531 1.00 93.88 75 PRO A CA 1
ATOM 550 C C . PRO A 1 75 ? -5.119 13.815 23.359 1.00 93.88 75 PRO A C 1
ATOM 552 O O . PRO A 1 75 ? -5.194 14.945 23.860 1.00 93.88 75 PRO A O 1
ATOM 555 N N . SER A 1 76 ? -6.144 13.241 22.733 1.00 93.62 76 SER A N 1
ATOM 556 C CA . SER A 1 76 ? -7.477 13.834 22.717 1.00 93.62 76 SER A CA 1
ATOM 557 C C . SER A 1 76 ? -8.310 13.362 23.911 1.00 93.62 76 SER A C 1
ATOM 559 O O . SER A 1 76 ? -8.082 12.325 24.534 1.00 93.62 76 SER A O 1
ATOM 561 N N . THR A 1 77 ? -9.321 14.153 24.257 1.00 89.56 77 THR A N 1
ATOM 562 C CA . THR A 1 77 ? -10.394 13.728 25.171 1.00 89.56 77 THR A CA 1
ATOM 563 C C . THR A 1 77 ? -11.702 13.439 24.440 1.00 89.56 77 THR A C 1
ATOM 565 O O . THR A 1 77 ? -12.648 12.942 25.054 1.00 89.56 77 THR A O 1
ATOM 568 N N . ASN A 1 78 ? -11.757 13.730 23.140 1.00 91.19 78 ASN A N 1
ATOM 569 C CA . ASN A 1 78 ? -12.909 13.504 22.291 1.00 91.19 78 ASN A CA 1
ATOM 570 C C . ASN A 1 78 ? -12.774 12.157 21.573 1.00 91.19 78 ASN A C 1
ATOM 572 O O . ASN A 1 78 ? -11.897 11.986 20.735 1.00 91.19 78 ASN A O 1
ATOM 576 N N . LEU A 1 79 ? -13.691 11.231 21.865 1.00 88.69 79 LEU A N 1
ATOM 577 C CA . LEU A 1 79 ? -13.743 9.901 21.246 1.00 88.69 79 LEU A CA 1
ATOM 578 C C . LEU A 1 79 ? -13.773 9.958 19.711 1.00 88.69 79 LEU A C 1
ATOM 580 O O . LEU A 1 79 ? -13.257 9.078 19.043 1.00 88.69 79 LEU A O 1
ATOM 584 N N . TYR A 1 80 ? -14.386 10.989 19.131 1.00 89.81 80 TYR A N 1
ATOM 585 C CA . TYR A 1 80 ? -14.524 11.084 17.676 1.00 89.81 80 TYR A CA 1
ATOM 586 C C . TYR A 1 80 ? -13.236 11.499 16.953 1.00 89.81 80 TYR A C 1
ATOM 588 O O . TYR A 1 80 ? -13.241 11.553 15.725 1.00 89.81 80 TYR A O 1
ATOM 596 N N . ASP A 1 81 ? -12.165 11.794 17.692 1.00 92.56 81 ASP A N 1
ATOM 597 C CA . ASP A 1 81 ? -10.861 12.120 17.113 1.00 92.56 81 ASP A CA 1
ATOM 598 C C . ASP A 1 81 ? -10.021 10.864 16.816 1.00 92.56 81 ASP A C 1
ATOM 600 O O . ASP A 1 81 ? -8.969 10.977 16.194 1.00 92.56 81 ASP A O 1
ATOM 604 N N . GLU A 1 82 ? -10.475 9.679 17.239 1.00 92.44 82 GLU A N 1
ATOM 605 C CA . GLU A 1 82 ? -9.791 8.403 17.012 1.00 92.44 82 GLU A CA 1
ATOM 606 C C . GLU A 1 82 ? -10.478 7.556 15.925 1.00 92.44 82 GLU A C 1
ATOM 608 O O . GLU A 1 82 ? -11.648 7.756 15.577 1.00 92.44 82 GLU A O 1
ATOM 613 N N . GLN A 1 83 ? -9.780 6.551 15.398 1.00 93.69 83 GLN A N 1
ATOM 614 C CA . GLN A 1 83 ? -10.287 5.648 14.361 1.00 93.69 83 GLN A CA 1
ATOM 615 C C . GLN A 1 83 ? -11.077 4.468 14.955 1.00 93.69 83 GLN A C 1
ATOM 617 O O . GLN A 1 83 ? -10.855 3.301 14.619 1.00 93.69 83 GLN A O 1
ATOM 622 N N . PHE A 1 84 ? -12.073 4.765 15.795 1.00 91.31 84 PHE A N 1
ATOM 62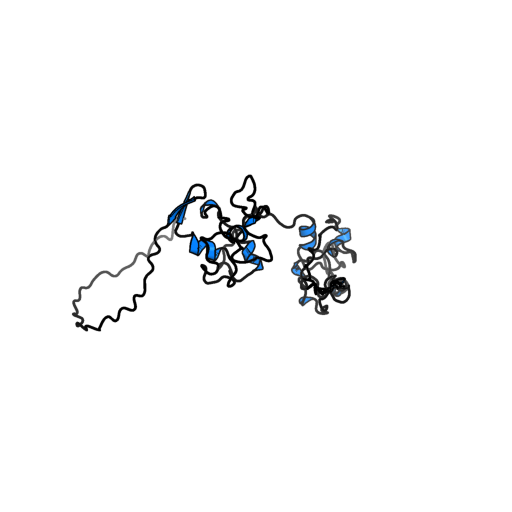3 C CA . PHE A 1 84 ? -12.873 3.770 16.525 1.00 91.31 84 PHE A CA 1
ATOM 624 C C . PHE A 1 84 ? -13.542 2.706 15.630 1.00 91.31 84 PHE A C 1
ATOM 626 O O . PHE A 1 84 ? -13.914 1.632 16.110 1.00 91.31 84 PHE A O 1
ATOM 633 N N . GLY A 1 85 ? -13.715 2.978 14.329 1.00 92.75 85 GLY A N 1
ATOM 634 C CA . GLY A 1 85 ? -14.245 2.025 13.347 1.00 92.75 85 GLY A CA 1
ATOM 635 C C . GLY A 1 85 ? -13.341 0.808 13.109 1.00 92.75 85 GLY A C 1
ATOM 636 O O . GLY A 1 85 ? -13.814 -0.224 12.633 1.00 92.75 85 GLY A O 1
ATOM 637 N N . PHE A 1 86 ? -12.067 0.888 13.490 1.00 92.06 86 PHE A N 1
ATOM 638 C CA . PHE A 1 86 ? -11.094 -0.199 13.371 1.00 92.06 86 PHE A CA 1
ATOM 639 C C . PHE A 1 86 ? -10.947 -1.030 14.648 1.00 92.06 86 PHE A C 1
ATOM 641 O O . PHE A 1 86 ? -10.337 -2.101 14.624 1.00 92.06 86 PHE A O 1
ATOM 648 N N . PHE A 1 87 ? -11.552 -0.595 15.752 1.00 90.94 87 PHE A N 1
ATOM 649 C CA . PHE A 1 87 ? -11.357 -1.238 17.044 1.00 90.94 87 PHE A CA 1
ATOM 650 C C . PHE A 1 87 ? -11.971 -2.636 17.103 1.00 90.94 87 PHE A C 1
ATOM 652 O O . PHE A 1 87 ? -13.036 -2.916 16.551 1.00 90.94 87 PHE A O 1
ATOM 659 N N . GLY A 1 88 ? -11.286 -3.518 17.827 1.00 88.81 88 GLY A N 1
ATOM 660 C CA . GLY A 1 88 ? -11.775 -4.840 18.234 1.00 88.81 88 GLY A CA 1
ATOM 661 C C . GLY A 1 88 ? -12.117 -4.938 19.713 1.00 88.81 88 GLY A C 1
ATOM 662 O O . GLY A 1 88 ? -12.304 -6.033 20.242 1.00 88.81 88 GLY A O 1
ATOM 663 N N . PHE A 1 89 ? -12.146 -3.793 20.383 1.00 89.81 89 PHE A N 1
ATOM 664 C CA . PHE A 1 89 ? -12.260 -3.641 21.820 1.00 89.81 89 PHE A CA 1
ATOM 665 C C . PHE A 1 89 ? -13.159 -2.440 22.138 1.00 89.81 89 PHE A C 1
ATOM 667 O O . PHE A 1 89 ? -13.333 -1.555 21.298 1.00 89.81 89 PHE A O 1
ATOM 674 N N . PRO A 1 90 ? -13.762 -2.396 23.334 1.00 91.88 90 PRO A N 1
ATOM 675 C CA . PRO A 1 90 ? -14.475 -1.214 23.790 1.00 91.88 90 PRO A CA 1
ATOM 676 C C . PRO A 1 90 ? -13.499 -0.093 24.163 1.00 91.88 90 PRO A C 1
ATOM 678 O O . PRO A 1 90 ? -12.503 -0.343 24.851 1.00 91.88 90 PRO A O 1
ATOM 681 N N . SER A 1 91 ? -13.832 1.142 23.787 1.00 91.19 91 SER A N 1
ATOM 682 C CA . SER A 1 91 ? -13.117 2.331 24.263 1.00 91.19 91 SER A CA 1
ATOM 683 C C . SER A 1 91 ? -13.104 2.378 25.791 1.00 91.19 91 SER A C 1
ATOM 685 O O . SER A 1 91 ? -14.129 2.115 26.435 1.00 91.19 91 SER A O 1
ATOM 687 N N . GLN A 1 92 ? -11.972 2.748 26.400 1.00 90.56 92 GLN A N 1
ATOM 688 C CA . GLN A 1 92 ? -11.910 2.915 27.854 1.00 90.56 92 GLN A CA 1
ATOM 689 C C . GLN A 1 92 ? -12.799 4.076 28.317 1.00 90.56 92 GLN A C 1
ATOM 691 O O . GLN A 1 92 ? -13.348 4.027 29.421 1.00 90.56 92 GLN A O 1
ATOM 696 N N . ARG A 1 93 ? -13.008 5.092 27.467 1.00 88.88 93 ARG A N 1
ATOM 697 C CA . ARG A 1 93 ? -13.809 6.282 27.797 1.00 88.88 93 ARG A CA 1
ATOM 698 C C . ARG A 1 93 ? -15.304 6.013 27.854 1.00 88.88 93 ARG A C 1
ATOM 700 O O . ARG A 1 93 ? -16.001 6.622 28.664 1.00 88.88 93 ARG A O 1
ATOM 707 N N . THR A 1 94 ? -15.811 5.126 27.002 1.00 90.94 94 THR A N 1
ATOM 708 C CA . THR A 1 94 ? -17.253 4.837 26.918 1.00 90.94 94 THR A CA 1
ATOM 709 C C . THR A 1 94 ? -17.642 3.505 27.538 1.00 90.94 94 THR A C 1
ATOM 711 O O . THR A 1 94 ? -18.814 3.145 27.554 1.00 90.94 94 THR A O 1
ATOM 714 N N . ARG A 1 95 ? -16.695 2.787 28.140 1.00 90.94 95 ARG A N 1
ATOM 715 C CA . ARG A 1 95 ? -16.904 1.446 28.690 1.00 90.94 95 ARG A CA 1
ATOM 716 C C . ARG A 1 95 ? -18.064 1.314 29.686 1.00 90.94 95 ARG A C 1
ATOM 718 O O . ARG A 1 95 ? -18.661 0.248 29.786 1.00 90.94 95 ARG A O 1
ATOM 725 N N . SER A 1 96 ? -18.372 2.355 30.454 1.00 91.94 96 SER A N 1
ATOM 726 C CA . SER A 1 96 ? -19.478 2.350 31.425 1.00 91.94 96 SER A CA 1
ATOM 727 C C . SER A 1 96 ? -20.774 2.967 30.892 1.00 91.94 96 SER A C 1
ATOM 729 O O . SER A 1 96 ? -21.821 2.791 31.512 1.00 91.94 96 SER A O 1
ATOM 731 N N . SER A 1 97 ? -20.723 3.684 29.766 1.00 92.94 97 SER A N 1
ATOM 732 C CA . SER A 1 97 ? -21.844 4.462 29.222 1.00 92.94 97 SER A CA 1
ATOM 733 C C . SER A 1 97 ? -22.393 3.893 27.910 1.00 92.94 97 SER A C 1
ATOM 735 O O . SER A 1 97 ? -23.607 3.871 27.714 1.00 92.94 97 SER A O 1
ATOM 737 N N . ALA A 1 98 ? -21.530 3.378 27.035 1.00 93.69 98 ALA A N 1
ATOM 738 C CA . ALA A 1 98 ? -21.887 2.678 25.808 1.00 93.69 98 ALA A CA 1
ATOM 739 C C . ALA A 1 98 ? -21.989 1.175 26.087 1.00 93.69 98 ALA A C 1
ATOM 741 O O . ALA A 1 98 ? -21.045 0.417 25.879 1.00 93.69 98 ALA A O 1
ATOM 742 N N . LEU A 1 99 ? -23.148 0.741 26.583 1.00 95.94 99 LEU A N 1
ATOM 743 C CA . LEU A 1 99 ? -23.437 -0.666 26.872 1.00 95.94 99 LEU A CA 1
ATOM 744 C C . LEU A 1 99 ? -24.417 -1.240 25.848 1.00 95.94 99 LEU A C 1
ATOM 746 O O . LEU A 1 99 ? -25.321 -0.546 25.377 1.00 95.94 99 LEU A O 1
ATOM 750 N N . TYR A 1 100 ? -24.278 -2.517 25.498 1.00 94.94 100 TYR A N 1
ATOM 751 C CA . TYR A 1 100 ? -25.314 -3.199 24.725 1.00 94.94 100 TYR A CA 1
ATOM 752 C C . TYR A 1 100 ? -26.610 -3.234 25.539 1.00 94.94 100 TYR A C 1
ATOM 754 O O . TYR A 1 100 ? -26.639 -3.750 26.657 1.00 94.94 100 TYR A O 1
ATOM 762 N N . ALA A 1 101 ? -27.692 -2.695 24.977 1.00 96.31 101 ALA A N 1
ATOM 763 C CA . ALA A 1 101 ? -28.980 -2.640 25.666 1.00 96.31 101 ALA A CA 1
ATOM 764 C C . ALA A 1 101 ? -29.696 -4.002 25.699 1.00 96.31 101 ALA A C 1
ATOM 766 O O . ALA A 1 101 ? -30.450 -4.286 26.625 1.00 96.31 101 ALA A O 1
ATOM 767 N N . THR A 1 102 ? -29.486 -4.840 24.681 1.00 96.00 102 THR A N 1
ATOM 768 C CA . THR A 1 102 ? -30.170 -6.130 24.504 1.00 96.00 102 THR A CA 1
ATOM 769 C C . THR A 1 102 ? -29.240 -7.164 23.861 1.00 96.00 102 THR A C 1
ATOM 771 O O . THR A 1 102 ? -28.117 -6.844 23.468 1.00 96.00 102 THR A O 1
ATOM 774 N N . GLY A 1 103 ? -29.709 -8.410 23.745 1.00 95.25 103 GLY A N 1
ATOM 775 C CA . GLY A 1 103 ? -28.980 -9.498 23.094 1.00 95.25 103 GLY A CA 1
ATOM 776 C C . GLY A 1 103 ? -28.024 -10.252 24.027 1.00 95.25 103 GLY A C 1
ATOM 777 O O . GLY A 1 103 ? -28.006 -10.004 25.234 1.00 95.25 103 GLY A O 1
ATOM 778 N N . PRO A 1 104 ? -27.224 -11.186 23.483 1.00 91.94 104 PRO A N 1
ATOM 779 C CA . PRO A 1 104 ? -26.347 -12.054 24.278 1.00 91.94 104 PRO A CA 1
ATOM 780 C C . PRO A 1 104 ? -25.258 -11.290 25.047 1.00 91.94 104 PRO A C 1
ATOM 782 O O . PRO A 1 104 ? -24.748 -11.795 26.041 1.00 91.94 104 PRO A O 1
ATOM 785 N N . ASN A 1 105 ? -24.944 -10.061 24.625 1.00 92.31 105 ASN A N 1
ATOM 786 C CA . ASN A 1 105 ? -23.943 -9.196 25.250 1.00 92.31 105 ASN A CA 1
ATOM 787 C C . ASN A 1 105 ? -24.562 -8.071 26.097 1.00 92.31 105 ASN A C 1
ATOM 789 O O . ASN A 1 105 ? -23.862 -7.118 26.428 1.00 92.31 105 ASN A O 1
ATOM 793 N N . ALA A 1 106 ? -25.856 -8.134 26.435 1.00 95.69 106 ALA A N 1
ATOM 794 C CA . ALA A 1 106 ? -26.523 -7.081 27.202 1.00 95.69 106 ALA A CA 1
ATOM 795 C C . ALA A 1 106 ? -25.759 -6.732 28.496 1.00 95.69 106 ALA A C 1
ATOM 797 O O . ALA A 1 106 ? -25.324 -7.610 29.242 1.00 95.69 106 ALA A O 1
ATOM 798 N N . GLY A 1 107 ? -25.570 -5.434 28.745 1.00 94.62 107 GLY A N 1
ATOM 799 C CA . GLY A 1 107 ? -24.797 -4.916 29.878 1.00 94.62 107 GLY A CA 1
ATOM 800 C C . GLY A 1 107 ? -23.273 -4.974 29.712 1.00 94.62 107 GLY A C 1
ATOM 801 O O . GLY A 1 107 ? -22.557 -4.460 30.568 1.00 94.62 107 GLY A O 1
ATOM 802 N N . LYS A 1 108 ? -22.752 -5.561 28.627 1.00 94.06 108 LYS A N 1
ATOM 803 C CA . LYS A 1 108 ? -21.330 -5.468 28.267 1.00 94.06 108 LYS A CA 1
ATOM 804 C C . LYS A 1 108 ? -21.047 -4.163 27.514 1.00 94.06 108 LYS A C 1
ATOM 806 O O . LYS A 1 108 ? -21.943 -3.659 26.830 1.00 94.06 108 LYS A O 1
ATOM 811 N N . PRO A 1 109 ? -19.820 -3.624 27.615 1.00 94.25 109 PRO A N 1
ATOM 812 C CA . PRO A 1 109 ? -19.413 -2.466 26.832 1.00 94.25 109 PRO A CA 1
ATOM 813 C C . PRO A 1 109 ? -19.456 -2.753 25.328 1.00 94.25 109 PRO A C 1
ATOM 815 O O . PRO A 1 109 ? -19.134 -3.857 24.884 1.00 94.25 109 PRO A O 1
ATOM 818 N N . GLN A 1 110 ? -19.880 -1.752 24.559 1.00 92.94 110 GLN A N 1
ATOM 819 C CA . GLN A 1 110 ? -19.993 -1.821 23.108 1.00 92.94 110 GLN A CA 1
ATOM 820 C C . GLN A 1 110 ? -18.623 -1.786 22.442 1.00 92.94 110 GLN A C 1
ATOM 822 O O . GLN A 1 110 ? -17.706 -1.110 22.900 1.00 92.94 110 GLN A O 1
ATOM 827 N N . ILE A 1 111 ? -18.515 -2.508 21.332 1.00 90.38 111 ILE A N 1
ATOM 828 C CA . ILE A 1 111 ? -17.326 -2.537 20.486 1.00 90.38 111 ILE A CA 1
ATOM 829 C C . ILE A 1 111 ? -17.707 -1.814 19.207 1.00 90.38 111 ILE A C 1
ATOM 831 O O . ILE A 1 111 ? -18.704 -2.161 18.578 1.00 90.38 111 ILE A O 1
ATOM 835 N N . SER A 1 112 ? -16.958 -0.770 18.878 1.00 86.50 112 SER A N 1
ATOM 836 C CA . SER A 1 112 ? -17.327 0.197 17.846 1.00 86.50 112 SER A CA 1
ATOM 837 C C . SER A 1 112 ? -16.948 -0.231 16.428 1.00 86.50 112 SER A C 1
ATOM 839 O O . SER A 1 112 ? -17.592 0.207 15.477 1.00 86.50 112 SER A O 1
ATOM 841 N N . GLY A 1 113 ? -15.916 -1.063 16.282 1.00 89.44 113 GLY A N 1
ATOM 842 C CA . GLY A 1 113 ? -15.316 -1.404 14.996 1.00 89.44 113 GLY A CA 1
ATOM 843 C C . GLY A 1 113 ? -15.395 -2.881 14.619 1.00 89.44 113 GLY A C 1
ATOM 844 O O . GLY A 1 113 ? -16.048 -3.695 15.272 1.00 89.44 113 GLY A O 1
ATOM 845 N N . PHE A 1 114 ? -14.702 -3.224 13.532 1.00 89.19 114 PHE A N 1
ATOM 846 C CA . PHE A 1 114 ? -14.662 -4.578 12.968 1.00 89.19 114 PHE A CA 1
ATOM 847 C C . PHE A 1 114 ? -13.412 -5.390 13.358 1.00 89.19 114 PHE A C 1
ATOM 849 O O . PHE A 1 114 ? -13.116 -6.395 12.718 1.00 89.19 114 PHE A O 1
ATOM 856 N N . ASN A 1 115 ? -12.700 -4.994 14.422 1.00 89.00 115 ASN A N 1
ATOM 857 C CA . ASN A 1 115 ? -11.495 -5.670 14.919 1.00 89.00 115 ASN A CA 1
ATOM 858 C C . ASN A 1 115 ? -10.341 -5.747 13.899 1.00 89.00 115 ASN A C 1
ATOM 860 O O . ASN A 1 115 ? -9.760 -6.811 13.679 1.00 89.00 115 ASN A O 1
ATOM 864 N N . ALA A 1 116 ? -9.984 -4.608 13.298 1.00 89.06 116 ALA A N 1
ATOM 865 C CA . ALA A 1 116 ? -8.840 -4.519 12.392 1.00 89.06 116 ALA A CA 1
ATOM 866 C C . ALA A 1 116 ? -7.515 -4.807 13.119 1.00 89.06 116 ALA A C 1
ATOM 868 O O . ALA A 1 116 ? -6.713 -5.585 12.614 1.00 89.06 116 ALA A O 1
ATOM 869 N N . ALA A 1 117 ? -7.324 -4.274 14.335 1.00 84.31 117 ALA A N 1
ATOM 870 C CA . ALA A 1 117 ? -6.125 -4.544 15.139 1.00 84.31 117 ALA A CA 1
ATOM 871 C C . ALA A 1 117 ? -5.899 -6.041 15.392 1.00 84.31 117 ALA A C 1
ATOM 873 O O . ALA A 1 117 ? -4.779 -6.528 15.252 1.00 84.31 117 ALA A O 1
ATOM 874 N N . GLY A 1 118 ? -6.960 -6.797 15.693 1.00 85.69 118 GLY A N 1
ATOM 875 C CA . GLY A 1 118 ? -6.845 -8.246 15.839 1.00 85.69 118 GLY A CA 1
ATOM 876 C C . GLY A 1 118 ? -6.563 -8.975 14.534 1.00 85.69 118 GLY A C 1
ATOM 877 O O . GLY A 1 118 ? -5.849 -9.975 14.550 1.00 85.69 118 GLY A O 1
ATOM 878 N N . ALA A 1 119 ? -7.070 -8.473 13.406 1.00 87.56 119 ALA A N 1
ATOM 879 C CA . ALA A 1 119 ? -6.757 -9.027 12.094 1.00 87.56 119 ALA A CA 1
ATOM 880 C C . ALA A 1 119 ? -5.291 -8.777 11.698 1.00 87.56 119 ALA A C 1
ATOM 882 O O . ALA A 1 119 ? -4.634 -9.696 11.216 1.00 87.56 119 ALA A O 1
ATOM 883 N N . TRP A 1 120 ? -4.748 -7.585 11.962 1.00 88.00 120 TRP A N 1
ATOM 884 C CA . TRP A 1 120 ? -3.360 -7.235 11.627 1.00 88.00 120 TRP A CA 1
ATOM 885 C C . TRP A 1 120 ? -2.309 -8.018 12.419 1.00 88.00 120 TRP A C 1
ATOM 887 O O . TRP A 1 120 ? -1.207 -8.225 11.917 1.00 88.00 120 TRP A O 1
ATOM 897 N N . LYS A 1 121 ? -2.668 -8.530 13.602 1.00 86.12 121 LYS A N 1
ATOM 898 C CA . LYS A 1 121 ? -1.851 -9.492 14.366 1.00 86.12 121 LYS A CA 1
ATOM 899 C C . LYS A 1 121 ? -1.802 -10.889 13.744 1.00 86.12 121 LYS A C 1
ATOM 901 O O . LYS A 1 121 ? -0.946 -11.687 14.110 1.00 86.12 121 LYS A O 1
ATOM 906 N N . LEU A 1 122 ? -2.733 -11.214 12.844 1.00 86.19 122 LEU A N 1
ATOM 907 C CA . LEU A 1 122 ? -2.739 -12.479 12.103 1.00 86.19 122 LEU A CA 1
ATOM 908 C C . LEU A 1 122 ? -2.036 -12.340 10.752 1.00 86.19 122 LEU A C 1
ATOM 910 O O . LEU A 1 122 ? -1.225 -13.189 10.398 1.00 86.19 122 LEU A O 1
ATOM 914 N N . GLU A 1 123 ? -2.376 -11.301 9.990 1.00 86.12 123 GLU A N 1
ATOM 915 C CA . GLU A 1 123 ? -1.839 -11.050 8.653 1.00 86.12 123 GLU A CA 1
ATOM 916 C C . GLU A 1 123 ? -1.910 -9.550 8.332 1.00 86.12 123 GLU A C 1
ATOM 918 O O . GLU A 1 123 ? -2.933 -8.902 8.565 1.00 86.12 123 GLU A O 1
ATOM 923 N N . ARG A 1 124 ? -0.838 -8.989 7.761 1.00 84.69 124 ARG A N 1
ATOM 924 C CA . ARG A 1 124 ? -0.739 -7.547 7.437 1.00 84.69 124 ARG A CA 1
ATOM 925 C C . ARG A 1 124 ? -1.138 -7.226 6.001 1.00 84.69 124 ARG A C 1
ATOM 927 O O . ARG A 1 124 ? -1.175 -6.065 5.605 1.00 84.69 124 ARG A O 1
ATOM 934 N N . GLY A 1 125 ? -1.470 -8.257 5.237 1.00 86.88 125 GLY A N 1
ATOM 935 C CA . GLY A 1 125 ? -1.923 -8.153 3.864 1.00 86.88 125 GLY A CA 1
ATOM 936 C C . GLY A 1 125 ? -1.094 -9.031 2.945 1.00 86.88 125 GLY A C 1
ATOM 937 O O . GLY A 1 125 ? -0.115 -9.656 3.340 1.00 86.88 125 GLY A O 1
ATOM 938 N N . ARG A 1 126 ? -1.517 -9.091 1.688 1.00 86.38 126 ARG A N 1
ATOM 939 C CA . ARG A 1 126 ? -0.896 -9.931 0.672 1.00 86.38 126 ARG A CA 1
ATOM 940 C C . ARG A 1 126 ? -0.677 -9.118 -0.601 1.00 86.38 126 ARG A C 1
ATOM 942 O O . ARG A 1 126 ? -1.673 -8.738 -1.216 1.00 86.38 126 ARG A O 1
ATOM 949 N N . PRO A 1 127 ? 0.578 -8.868 -1.020 1.00 82.69 127 PRO A N 1
ATOM 950 C CA . PRO A 1 127 ? 0.857 -8.068 -2.216 1.00 82.69 127 PRO A CA 1
ATOM 951 C C . PRO A 1 127 ? 0.403 -8.754 -3.514 1.00 82.69 127 PRO A C 1
ATOM 953 O O . PRO A 1 127 ? 0.281 -8.108 -4.550 1.00 82.69 127 PRO A O 1
ATOM 956 N N . ASP A 1 128 ? 0.133 -10.061 -3.477 1.00 82.81 128 ASP A N 1
ATOM 957 C CA . ASP A 1 128 ? -0.347 -10.832 -4.622 1.00 82.81 128 ASP A CA 1
ATOM 958 C C . ASP A 1 128 ? -1.881 -10.840 -4.773 1.00 82.81 128 ASP A C 1
ATOM 960 O O . ASP A 1 128 ? -2.401 -11.346 -5.770 1.00 82.81 128 ASP A O 1
ATOM 964 N N . VAL A 1 129 ? -2.623 -10.262 -3.822 1.00 90.06 129 VAL A N 1
ATOM 965 C CA . VAL A 1 129 ? -4.082 -10.116 -3.909 1.00 90.06 129 VAL A CA 1
ATOM 966 C C . VAL A 1 129 ? -4.429 -8.796 -4.598 1.00 90.06 129 VAL A C 1
ATOM 968 O O . VAL A 1 129 ? -4.195 -7.719 -4.059 1.00 90.06 129 VAL A O 1
ATOM 971 N N . ALA A 1 130 ? -5.051 -8.874 -5.777 1.00 91.81 130 ALA A N 1
ATOM 972 C CA . ALA A 1 130 ? -5.554 -7.704 -6.494 1.00 91.81 130 ALA A CA 1
ATOM 973 C C . ALA A 1 130 ? -7.020 -7.406 -6.133 1.00 91.81 130 ALA A C 1
ATOM 975 O O . ALA A 1 130 ? -7.879 -8.290 -6.197 1.00 91.81 130 ALA A O 1
ATOM 976 N N . ILE A 1 131 ? -7.318 -6.144 -5.811 1.00 93.88 131 ILE A N 1
ATOM 977 C CA . ILE A 1 131 ? -8.676 -5.645 -5.553 1.00 93.88 131 ILE A CA 1
ATOM 978 C C . ILE A 1 131 ? -9.075 -4.707 -6.697 1.00 93.88 131 ILE A C 1
ATOM 980 O O . ILE A 1 131 ? -8.405 -3.709 -6.950 1.00 93.88 131 ILE A O 1
ATOM 984 N N . ALA A 1 132 ? -10.177 -5.015 -7.385 1.00 94.50 132 ALA A N 1
ATOM 985 C CA . ALA A 1 132 ? -10.720 -4.166 -8.444 1.00 94.50 132 ALA A CA 1
ATOM 986 C C . ALA A 1 132 ? -11.795 -3.224 -7.883 1.00 94.50 132 ALA A C 1
ATOM 988 O O . ALA A 1 132 ? -12.819 -3.679 -7.374 1.00 94.50 132 ALA A O 1
ATOM 989 N N . ILE A 1 133 ? -11.571 -1.913 -8.004 1.00 94.69 133 ILE A N 1
ATOM 990 C CA . ILE A 1 133 ? -12.497 -0.872 -7.541 1.00 94.69 133 ILE A CA 1
ATOM 991 C C . ILE A 1 133 ? -13.236 -0.287 -8.750 1.00 94.69 133 ILE A C 1
ATOM 993 O O . ILE A 1 133 ? -12.624 0.320 -9.627 1.00 94.69 133 ILE A O 1
ATOM 997 N N . LEU A 1 134 ? -14.558 -0.473 -8.799 1.00 96.25 134 LEU A N 1
ATOM 998 C CA . LEU A 1 134 ? -15.434 0.092 -9.831 1.00 96.25 134 LEU A CA 1
ATOM 999 C C . LEU A 1 134 ? -16.070 1.376 -9.293 1.00 96.25 134 LEU A C 1
ATOM 1001 O O . LEU A 1 134 ? -17.183 1.354 -8.773 1.00 96.25 134 LEU A O 1
ATOM 1005 N N . ASP A 1 135 ? -15.339 2.479 -9.409 1.00 96.38 135 ASP A N 1
ATOM 1006 C CA . ASP A 1 135 ? -15.748 3.789 -8.899 1.00 96.38 135 ASP A CA 1
ATOM 1007 C C . ASP A 1 135 ? -15.402 4.897 -9.917 1.00 96.38 135 ASP A C 1
ATOM 1009 O O . ASP A 1 135 ? -15.174 4.652 -11.102 1.00 96.38 135 ASP A O 1
ATOM 1013 N N . THR A 1 136 ? -15.372 6.137 -9.453 1.00 96.00 136 THR A N 1
ATOM 1014 C CA . THR A 1 136 ? -15.051 7.365 -10.181 1.00 96.00 136 THR A CA 1
ATOM 1015 C C . THR A 1 136 ? -13.574 7.513 -10.545 1.00 96.00 136 THR A C 1
ATOM 1017 O O . THR A 1 136 ? -13.239 8.383 -11.350 1.00 96.00 136 THR A O 1
ATOM 1020 N N . GLY A 1 137 ? -12.696 6.667 -10.003 1.00 91.44 137 GLY A N 1
ATOM 1021 C CA . GLY A 1 137 ? -11.278 6.614 -10.351 1.00 91.44 137 GLY A CA 1
ATOM 1022 C C . GLY A 1 137 ? -10.369 6.463 -9.135 1.00 91.44 137 GLY A C 1
ATOM 1023 O O . GLY A 1 137 ? -10.804 6.058 -8.059 1.00 91.44 137 GLY A O 1
ATOM 1024 N N . ILE A 1 138 ? -9.090 6.790 -9.327 1.00 91.25 138 ILE A N 1
ATOM 1025 C CA . ILE A 1 138 ? -8.043 6.748 -8.301 1.00 91.25 138 ILE A CA 1
ATOM 1026 C C . ILE A 1 138 ? -7.582 8.176 -8.028 1.00 91.25 138 ILE A C 1
ATOM 1028 O O . ILE A 1 138 ? -7.430 8.983 -8.946 1.00 91.25 138 ILE A O 1
ATOM 1032 N N . LYS A 1 139 ? -7.347 8.486 -6.753 1.00 92.88 139 LYS A N 1
ATOM 1033 C CA . LYS A 1 139 ? -6.731 9.743 -6.346 1.00 92.88 139 LYS A CA 1
ATOM 1034 C C . LYS A 1 139 ? -5.203 9.581 -6.333 1.00 92.88 139 LYS A C 1
ATOM 1036 O O . LYS A 1 139 ? -4.654 9.092 -5.351 1.00 92.88 139 LYS A O 1
ATOM 1041 N N . TRP A 1 140 ? -4.555 9.945 -7.440 1.00 93.12 140 TRP A N 1
ATOM 1042 C CA . TRP A 1 140 ? -3.127 9.698 -7.705 1.00 93.12 140 TRP A CA 1
ATOM 1043 C C . TRP A 1 140 ? -2.166 10.409 -6.740 1.00 93.12 140 TRP A C 1
ATOM 1045 O O . TRP A 1 140 ? -1.152 9.839 -6.357 1.00 93.12 140 TRP A O 1
ATOM 1055 N N . ASP A 1 141 ? -2.533 11.587 -6.231 1.00 92.25 141 ASP A N 1
ATOM 1056 C CA . ASP A 1 141 ? -1.771 12.347 -5.227 1.00 92.25 141 ASP A CA 1
ATOM 1057 C C . ASP A 1 141 ? -1.859 11.758 -3.803 1.00 92.25 141 ASP A C 1
ATOM 1059 O O . ASP A 1 141 ? -1.375 12.359 -2.840 1.00 92.25 141 ASP A O 1
ATOM 1063 N N . LYS A 1 142 ? -2.505 10.597 -3.616 1.00 93.25 142 LYS A N 1
ATOM 1064 C CA . LYS A 1 142 ? -2.536 9.904 -2.322 1.00 93.25 142 LYS A CA 1
ATOM 1065 C C . LYS A 1 142 ? -1.352 8.968 -2.174 1.00 93.25 142 LYS A C 1
ATOM 1067 O O . LYS A 1 142 ? -1.382 7.822 -2.610 1.00 93.25 142 LYS A O 1
ATOM 1072 N N . GLU A 1 143 ? -0.367 9.444 -1.425 1.00 86.88 143 GLU A N 1
ATOM 1073 C CA . GLU A 1 143 ? 0.842 8.703 -1.074 1.00 86.88 143 GLU A CA 1
ATOM 1074 C C . GLU A 1 143 ? 0.559 7.303 -0.497 1.00 86.88 143 GLU A C 1
ATOM 1076 O O . GLU A 1 143 ? 1.185 6.328 -0.907 1.00 86.88 143 GLU A O 1
ATOM 1081 N N . SER A 1 144 ? -0.442 7.168 0.381 1.00 87.19 144 SER A N 1
ATOM 1082 C CA . SER A 1 144 ? -0.816 5.872 0.968 1.00 87.19 144 SER A CA 1
ATOM 1083 C C . SER A 1 144 ? -1.344 4.853 -0.049 1.00 87.19 144 SER A C 1
ATOM 1085 O O . SER A 1 144 ? -1.316 3.654 0.221 1.00 87.19 144 SER A O 1
ATOM 1087 N N . LEU A 1 145 ? -1.816 5.306 -1.215 1.00 92.06 145 LEU A N 1
ATOM 1088 C CA . LEU A 1 145 ? -2.273 4.445 -2.308 1.00 92.06 145 LEU A CA 1
ATOM 1089 C C . LEU A 1 145 ? -1.191 4.208 -3.357 1.00 92.06 145 LEU A C 1
ATOM 1091 O O . LEU A 1 145 ? -1.213 3.166 -4.004 1.00 92.06 145 LEU A O 1
ATOM 1095 N N . ARG A 1 146 ? -0.247 5.139 -3.517 1.00 92.69 146 ARG A N 1
ATOM 1096 C CA . ARG A 1 146 ? 0.779 5.137 -4.570 1.00 92.69 146 ARG A CA 1
ATOM 1097 C C . ARG A 1 146 ? 1.505 3.793 -4.701 1.00 92.69 146 ARG A C 1
ATOM 1099 O O . ARG A 1 146 ? 1.623 3.269 -5.804 1.00 92.69 146 ARG A O 1
ATOM 1106 N N . LEU A 1 147 ? 1.935 3.213 -3.579 1.00 91.94 147 LEU A N 1
ATOM 1107 C CA . LEU A 1 147 ? 2.650 1.927 -3.546 1.00 91.94 147 LEU A CA 1
ATOM 1108 C C . LEU A 1 147 ? 1.726 0.696 -3.573 1.00 91.94 147 LEU A C 1
ATOM 1110 O O . LEU A 1 147 ? 2.207 -0.426 -3.684 1.00 91.94 147 LEU A O 1
ATOM 1114 N N . GLN A 1 148 ? 0.413 0.903 -3.457 1.00 92.62 148 GLN A N 1
ATOM 1115 C CA . GLN A 1 148 ? -0.608 -0.147 -3.380 1.00 92.62 148 GLN A CA 1
ATOM 1116 C C . GLN A 1 148 ? -1.366 -0.333 -4.705 1.00 92.62 148 GLN A C 1
ATOM 1118 O O . GLN A 1 148 ? -2.179 -1.250 -4.829 1.00 92.62 148 GLN A O 1
ATOM 1123 N N . ILE A 1 149 ? -1.138 0.532 -5.703 1.00 94.00 149 ILE A N 1
ATOM 1124 C CA . ILE A 1 149 ? -1.778 0.398 -7.015 1.00 94.00 149 ILE A CA 1
ATOM 1125 C C . ILE A 1 149 ? -1.233 -0.839 -7.726 1.00 94.00 149 ILE A C 1
ATOM 1127 O O . ILE A 1 149 ? -0.036 -0.962 -7.979 1.00 94.00 149 ILE A O 1
ATOM 1131 N N . HIS A 1 150 ? -2.140 -1.744 -8.091 1.00 94.25 150 HIS A N 1
ATOM 1132 C CA . HIS A 1 150 ? -1.791 -2.937 -8.847 1.00 94.25 150 HIS A CA 1
ATOM 1133 C C . HIS A 1 150 ? -1.206 -2.579 -10.221 1.00 94.25 150 HIS A C 1
ATOM 1135 O O . HIS A 1 150 ? -1.832 -1.867 -11.010 1.00 94.25 150 HIS A O 1
ATOM 1141 N N . LEU A 1 151 ? -0.039 -3.145 -10.528 1.00 95.12 151 LEU A N 1
ATOM 1142 C CA . LEU A 1 151 ? 0.626 -3.016 -11.819 1.00 95.12 151 LEU A CA 1
ATOM 1143 C C . LEU A 1 151 ? 0.471 -4.298 -12.646 1.00 95.12 151 LEU A C 1
ATOM 1145 O O . LEU A 1 151 ? 0.803 -5.398 -12.196 1.00 95.12 151 LEU A O 1
ATOM 1149 N N . ASN A 1 152 ? 0.024 -4.161 -13.896 1.00 93.06 152 ASN A N 1
ATOM 1150 C CA . ASN A 1 152 ? -0.066 -5.290 -14.819 1.00 93.06 152 ASN A CA 1
ATOM 1151 C C . ASN A 1 152 ? 1.290 -5.541 -15.499 1.00 93.06 152 ASN A C 1
ATOM 1153 O O . ASN A 1 152 ? 1.660 -4.833 -16.435 1.00 93.06 152 ASN A O 1
ATOM 1157 N N . LYS A 1 153 ? 2.002 -6.595 -15.073 1.00 92.31 153 LYS A N 1
ATOM 1158 C CA . LYS A 1 153 ? 3.301 -7.002 -15.647 1.00 92.31 153 LYS A CA 1
ATOM 1159 C C . LYS A 1 153 ? 3.265 -7.178 -17.170 1.00 92.31 153 LYS A C 1
ATOM 1161 O O . LYS A 1 153 ? 4.257 -6.907 -17.830 1.00 92.31 153 LYS A O 1
ATOM 1166 N N . GLY A 1 154 ? 2.141 -7.617 -17.742 1.00 92.31 154 GLY A N 1
ATOM 1167 C CA . GLY A 1 154 ? 2.018 -7.823 -19.191 1.00 92.31 154 GLY A CA 1
ATOM 1168 C C . GLY A 1 154 ? 2.003 -6.530 -20.012 1.00 92.31 154 GLY A C 1
ATOM 1169 O O . GLY A 1 154 ? 2.313 -6.562 -21.198 1.00 92.31 154 GLY A O 1
ATOM 1170 N N . GLU A 1 155 ? 1.672 -5.405 -19.380 1.00 94.50 155 GLU A N 1
ATOM 1171 C CA . GLU A 1 155 ? 1.573 -4.078 -20.005 1.00 94.50 155 GLU A CA 1
ATOM 1172 C C . GLU A 1 155 ? 2.811 -3.215 -19.715 1.00 94.50 155 GLU A C 1
ATOM 1174 O O . GLU A 1 155 ? 2.921 -2.094 -20.209 1.00 94.50 155 GLU A O 1
ATOM 1179 N N . LEU A 1 156 ? 3.756 -3.724 -18.919 1.00 97.31 156 LEU A N 1
ATOM 1180 C CA . LEU A 1 156 ? 4.946 -2.993 -18.508 1.00 97.31 156 LEU A CA 1
ATOM 1181 C C . LEU A 1 156 ? 6.218 -3.747 -18.897 1.00 97.31 156 LEU A C 1
ATOM 1183 O O . LEU A 1 156 ? 6.296 -4.968 -18.725 1.00 97.31 156 LEU A O 1
ATOM 1187 N N . PRO A 1 157 ? 7.251 -3.051 -19.394 1.00 97.25 157 PRO A N 1
ATOM 1188 C CA . PRO A 1 157 ? 8.543 -3.684 -19.583 1.00 97.25 157 PRO A CA 1
ATOM 1189 C C . PRO A 1 157 ? 9.171 -4.027 -18.229 1.00 97.25 157 PRO A C 1
ATOM 1191 O O . PRO A 1 157 ? 8.886 -3.370 -17.226 1.00 97.25 157 PRO A O 1
ATOM 1194 N N . VAL A 1 158 ? 10.077 -5.003 -18.210 1.00 97.00 158 VAL A N 1
ATOM 1195 C CA . VAL A 1 158 ? 10.948 -5.258 -17.057 1.00 97.00 158 VAL A CA 1
ATOM 1196 C C . VAL A 1 158 ? 11.667 -3.951 -16.707 1.00 97.00 158 VAL A C 1
ATOM 1198 O O . VAL A 1 158 ? 12.198 -3.310 -17.628 1.00 97.00 158 VAL A O 1
ATOM 1201 N N . PRO A 1 159 ? 11.664 -3.520 -15.433 1.00 96.56 159 PRO A N 1
ATOM 1202 C CA . PRO A 1 159 ? 12.333 -2.294 -15.033 1.00 96.56 159 PRO A CA 1
ATOM 1203 C C . PRO A 1 159 ? 13.831 -2.337 -15.329 1.00 96.56 159 PRO A C 1
ATOM 1205 O O . PRO A 1 159 ? 14.488 -3.373 -15.208 1.00 96.56 159 PRO A O 1
ATOM 1208 N N . LYS A 1 160 ? 14.389 -1.193 -15.720 1.00 93.56 160 LYS A N 1
ATOM 1209 C CA . LYS A 1 160 ? 15.840 -1.020 -15.815 1.00 93.56 160 LYS A CA 1
ATOM 1210 C C . LYS A 1 160 ? 16.385 -0.498 -14.493 1.00 93.56 160 LYS A C 1
ATOM 1212 O O . LYS A 1 160 ? 15.780 0.364 -13.873 1.00 93.56 160 LYS A O 1
ATOM 1217 N N . ALA A 1 161 ? 17.573 -0.962 -14.126 1.00 91.19 161 ALA A N 1
ATOM 1218 C CA . ALA A 1 161 ? 18.386 -0.381 -13.061 1.00 91.19 161 ALA A CA 1
ATOM 1219 C C . ALA A 1 161 ? 19.608 0.327 -13.676 1.00 91.19 161 ALA A C 1
ATOM 1221 O O . ALA A 1 161 ? 20.752 -0.040 -13.422 1.00 91.19 161 ALA A O 1
ATOM 1222 N N . ASP A 1 162 ? 19.366 1.281 -14.584 1.00 93.81 162 ASP A N 1
ATOM 1223 C CA . ASP A 1 162 ? 20.408 1.935 -15.394 1.00 93.81 162 ASP A CA 1
ATOM 1224 C C . ASP A 1 162 ? 20.747 3.365 -14.942 1.00 93.81 162 ASP A C 1
ATOM 1226 O O . ASP A 1 162 ? 21.668 3.992 -15.476 1.00 93.81 162 ASP A O 1
ATOM 1230 N N . ARG A 1 163 ? 20.051 3.882 -13.926 1.00 93.94 163 ARG A N 1
ATOM 1231 C CA . ARG A 1 163 ? 20.420 5.121 -13.232 1.00 93.94 163 ARG A CA 1
ATOM 1232 C C . ARG A 1 163 ? 21.493 4.866 -12.166 1.00 93.94 163 ARG A C 1
ATOM 1234 O O . ARG A 1 163 ? 21.602 3.779 -11.615 1.00 93.94 163 ARG A O 1
ATOM 1241 N N . ALA A 1 164 ? 22.271 5.898 -11.831 1.00 91.00 164 ALA A N 1
ATOM 1242 C CA . ALA A 1 164 ? 23.210 5.852 -10.701 1.00 91.00 164 ALA A CA 1
ATOM 1243 C C . ALA A 1 164 ? 22.511 6.086 -9.349 1.00 91.00 164 ALA A C 1
ATOM 1245 O O . ALA A 1 164 ? 22.874 5.489 -8.337 1.00 91.00 164 ALA A O 1
ATOM 1246 N N . THR A 1 165 ? 21.501 6.955 -9.344 1.00 92.56 165 THR A N 1
ATOM 1247 C CA . THR A 1 165 ? 20.680 7.312 -8.183 1.00 92.56 165 THR A CA 1
ATOM 1248 C C . THR A 1 165 ? 19.205 7.202 -8.556 1.00 92.56 165 THR A C 1
ATOM 1250 O O . THR A 1 165 ? 18.868 7.492 -9.711 1.00 92.56 165 THR A O 1
ATOM 1253 N N . PRO A 1 166 ? 18.328 6.817 -7.616 1.00 95.25 166 PRO A N 1
ATOM 1254 C CA . PRO A 1 166 ? 16.904 6.722 -7.900 1.00 95.25 166 PRO A CA 1
ATOM 1255 C C . PRO A 1 166 ? 16.344 8.116 -8.222 1.00 95.25 166 PRO A C 1
ATOM 1257 O O . PRO A 1 166 ? 16.831 9.124 -7.702 1.00 95.25 166 PRO A O 1
ATOM 1260 N N . SER A 1 167 ? 15.367 8.194 -9.125 1.00 95.00 167 SER A N 1
ATOM 1261 C CA . SER A 1 167 ? 14.746 9.460 -9.545 1.00 95.00 167 SER A CA 1
ATOM 1262 C C . SER A 1 167 ? 13.840 10.077 -8.478 1.00 95.00 167 SER A C 1
ATOM 1264 O O . SER A 1 167 ? 13.606 11.281 -8.514 1.00 95.00 167 SER A O 1
ATOM 1266 N N . SER A 1 168 ? 13.354 9.264 -7.539 1.00 94.62 168 SER A N 1
ATOM 1267 C CA . SER A 1 168 ? 12.569 9.650 -6.364 1.00 94.62 168 SER A CA 1
ATOM 1268 C C . SER A 1 168 ? 12.862 8.688 -5.204 1.00 94.62 168 SER A C 1
ATOM 1270 O O . SER A 1 168 ? 13.658 7.765 -5.355 1.00 94.62 168 SER A O 1
ATOM 1272 N N . ASP A 1 169 ? 12.261 8.904 -4.031 1.00 93.06 169 ASP A N 1
ATOM 1273 C CA . ASP A 1 169 ? 12.256 7.929 -2.923 1.00 93.06 169 ASP A CA 1
ATOM 1274 C C . ASP A 1 169 ? 13.637 7.474 -2.410 1.00 93.06 169 ASP A C 1
ATOM 1276 O O . ASP A 1 169 ? 13.759 6.413 -1.803 1.00 93.06 169 ASP A O 1
ATOM 1280 N N . ALA A 1 170 ? 14.690 8.282 -2.575 1.00 88.62 170 ALA A N 1
ATOM 1281 C CA . ALA A 1 170 ? 16.054 7.919 -2.167 1.00 88.62 170 ALA A CA 1
ATOM 1282 C C . ALA A 1 170 ? 16.215 7.597 -0.662 1.00 88.62 170 ALA A C 1
ATOM 1284 O O . ALA A 1 170 ? 17.219 7.015 -0.265 1.00 88.62 170 ALA A O 1
ATOM 1285 N N . GLY A 1 171 ? 15.249 7.990 0.179 1.00 85.62 171 GLY A N 1
ATOM 1286 C CA . GLY A 1 171 ? 15.187 7.619 1.599 1.00 85.62 171 GLY A CA 1
ATOM 1287 C C . GLY A 1 171 ? 14.430 6.316 1.896 1.00 85.62 171 GLY A C 1
ATOM 1288 O O . GLY A 1 171 ? 14.431 5.882 3.043 1.00 85.62 171 GLY A O 1
ATOM 1289 N N . ARG A 1 172 ? 13.768 5.715 0.899 1.00 84.50 172 ARG A N 1
ATOM 1290 C CA . ARG A 1 172 ? 12.955 4.487 1.018 1.00 84.50 172 ARG A CA 1
ATOM 1291 C C . ARG A 1 172 ? 13.566 3.302 0.287 1.00 84.50 172 ARG A C 1
ATOM 1293 O O . ARG A 1 172 ? 13.360 2.171 0.706 1.00 84.50 172 ARG A O 1
ATOM 1300 N N . VAL A 1 173 ? 14.308 3.559 -0.788 1.00 88.19 173 VAL A N 1
ATOM 1301 C CA . VAL A 1 173 ? 14.980 2.523 -1.579 1.00 88.19 173 VAL A CA 1
ATOM 1302 C C . VAL A 1 173 ? 16.502 2.649 -1.485 1.00 88.19 173 VAL A C 1
ATOM 1304 O O . VAL A 1 173 ? 17.021 3.758 -1.322 1.00 88.19 173 VAL A O 1
ATOM 1307 N N . PRO A 1 174 ? 17.248 1.538 -1.615 1.00 87.44 174 PRO A N 1
ATOM 1308 C CA . PRO A 1 174 ? 18.699 1.601 -1.715 1.00 87.44 174 PRO A CA 1
ATOM 1309 C C . PRO A 1 174 ? 19.142 2.305 -3.016 1.00 87.4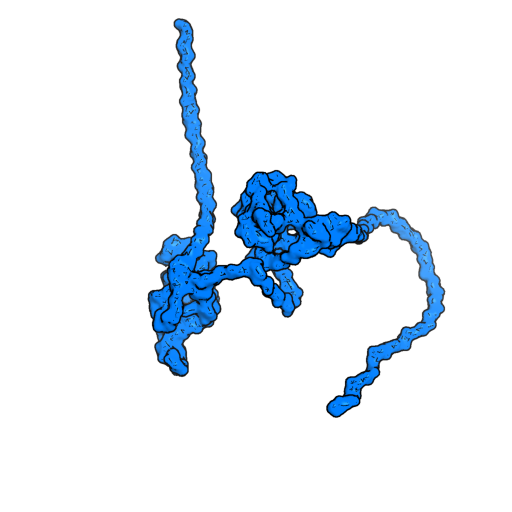4 174 PRO A C 1
ATOM 1311 O O . PRO A 1 174 ? 18.373 2.385 -3.982 1.00 87.44 174 PRO A O 1
ATOM 1314 N N . PRO A 1 175 ? 20.398 2.792 -3.088 1.00 90.75 175 PRO A N 1
ATOM 1315 C CA . PRO A 1 175 ? 20.984 3.294 -4.329 1.00 90.75 175 PRO A CA 1
ATOM 1316 C C . PRO A 1 175 ? 20.853 2.289 -5.481 1.00 90.75 175 PRO A C 1
ATOM 1318 O O . PRO A 1 175 ? 21.013 1.088 -5.272 1.00 90.75 175 PRO A O 1
ATOM 1321 N N . CYS A 1 176 ? 20.663 2.775 -6.711 1.00 93.44 176 CYS A N 1
ATOM 1322 C CA . CYS A 1 176 ? 20.455 1.920 -7.889 1.00 93.44 176 CYS A CA 1
ATOM 1323 C C . CYS A 1 176 ? 21.589 0.916 -8.141 1.00 93.44 176 CYS A C 1
ATOM 1325 O O . CYS A 1 176 ? 21.360 -0.167 -8.666 1.00 93.44 176 CYS A O 1
ATOM 1327 N N . SER A 1 177 ? 22.819 1.238 -7.727 1.00 90.69 177 SER A N 1
ATOM 1328 C CA . SER A 1 177 ? 23.965 0.324 -7.814 1.00 90.69 177 SER A CA 1
ATOM 1329 C C . SER A 1 177 ? 23.856 -0.911 -6.912 1.00 90.69 177 SER A C 1
ATOM 1331 O O . SER A 1 177 ? 24.622 -1.856 -7.086 1.00 90.69 177 SER A O 1
ATOM 1333 N N . GLN A 1 178 ? 22.943 -0.900 -5.940 1.00 90.56 178 GLN A N 1
ATOM 1334 C CA . GLN A 1 178 ? 22.694 -1.991 -4.998 1.00 90.56 178 GLN A CA 1
ATOM 1335 C C . GLN A 1 178 ? 21.439 -2.796 -5.341 1.00 90.56 178 GLN A C 1
ATOM 1337 O O . GLN A 1 178 ? 21.099 -3.718 -4.606 1.00 90.56 178 GLN A O 1
ATOM 1342 N N . TRP A 1 179 ? 20.753 -2.464 -6.435 1.00 90.06 179 TRP A N 1
ATOM 1343 C CA . TRP A 1 179 ? 19.557 -3.181 -6.848 1.00 90.06 179 TRP A CA 1
ATOM 1344 C C . TRP A 1 179 ? 19.894 -4.606 -7.268 1.00 90.06 179 TRP A C 1
ATOM 1346 O O . TRP A 1 179 ? 20.772 -4.845 -8.101 1.00 90.06 179 TRP A O 1
ATOM 1356 N N . GLN A 1 180 ? 19.191 -5.555 -6.662 1.00 87.88 180 GLN A N 1
ATOM 1357 C CA . GLN A 1 180 ? 19.339 -6.977 -6.919 1.00 87.88 180 GLN A CA 1
ATOM 1358 C C . GLN A 1 180 ? 17.953 -7.539 -7.176 1.00 87.88 180 GLN A C 1
ATOM 1360 O O . GLN A 1 180 ? 17.225 -7.850 -6.239 1.00 87.88 180 GLN A O 1
ATOM 1365 N N . ALA A 1 181 ? 17.603 -7.658 -8.456 1.00 87.62 181 ALA A N 1
ATOM 1366 C CA . ALA A 1 181 ? 16.312 -8.201 -8.832 1.00 87.62 181 ALA A CA 1
ATOM 1367 C C . ALA A 1 181 ? 16.120 -9.604 -8.242 1.00 87.62 181 ALA A C 1
ATOM 1369 O O . ALA A 1 181 ? 17.048 -10.426 -8.234 1.00 87.62 181 ALA A O 1
ATOM 1370 N N . SER A 1 182 ? 14.901 -9.889 -7.791 1.00 89.19 182 SER A N 1
ATOM 1371 C CA . SER A 1 182 ? 14.541 -11.196 -7.251 1.00 89.19 182 SER A CA 1
ATOM 1372 C C . SER A 1 182 ? 14.869 -12.312 -8.261 1.00 89.19 182 SER A C 1
ATOM 1374 O O . SER A 1 182 ? 14.445 -12.223 -9.419 1.00 89.19 182 SER A O 1
ATOM 1376 N N . PRO A 1 183 ? 15.546 -13.415 -7.863 1.00 85.00 183 PRO A N 1
ATOM 1377 C CA . PRO A 1 183 ? 16.042 -14.444 -8.790 1.00 85.00 183 PRO A CA 1
ATOM 1378 C C . PRO A 1 183 ? 14.992 -15.058 -9.729 1.00 85.00 183 PRO A C 1
ATOM 1380 O O . PRO A 1 183 ? 15.335 -15.554 -10.798 1.00 85.00 183 PRO A O 1
ATOM 1383 N N . ASN A 1 184 ? 13.714 -15.022 -9.336 1.00 87.50 184 ASN A N 1
ATOM 1384 C CA . ASN A 1 184 ? 12.591 -15.588 -10.088 1.00 87.50 184 ASN A CA 1
ATOM 1385 C C . ASN A 1 184 ? 11.582 -14.534 -10.574 1.00 87.50 184 ASN A C 1
ATOM 1387 O O . ASN A 1 184 ? 10.546 -14.890 -11.136 1.00 87.50 184 ASN A O 1
ATOM 1391 N N . ASN A 1 185 ? 11.838 -13.248 -10.335 1.00 91.06 185 ASN A N 1
ATOM 1392 C CA . ASN A 1 185 ? 10.925 -12.173 -10.695 1.00 91.06 185 ASN A CA 1
ATOM 1393 C C . ASN A 1 185 ? 11.721 -10.919 -11.087 1.00 91.06 185 ASN A C 1
ATOM 1395 O O . ASN A 1 185 ? 11.984 -10.088 -10.225 1.00 91.06 185 ASN A O 1
ATOM 1399 N N . PRO A 1 186 ? 12.054 -10.731 -12.376 1.00 93.25 186 PRO A N 1
ATOM 1400 C CA . PRO A 1 186 ? 12.832 -9.571 -12.815 1.00 93.25 186 PRO A CA 1
ATOM 1401 C C . PRO A 1 186 ? 12.083 -8.236 -12.659 1.00 93.25 186 PRO A C 1
ATOM 1403 O O . PRO A 1 186 ? 12.689 -7.184 -12.807 1.00 93.25 186 PRO A O 1
ATOM 1406 N N . TYR A 1 187 ? 10.773 -8.274 -12.388 1.00 95.12 187 TYR A N 1
ATOM 1407 C CA . TYR A 1 187 ? 9.965 -7.084 -12.120 1.00 95.12 187 TYR A CA 1
ATOM 1408 C C . TYR A 1 187 ? 10.097 -6.559 -10.691 1.00 95.12 187 TYR A C 1
ATOM 1410 O O . TYR A 1 187 ? 9.830 -5.387 -10.485 1.00 95.12 187 TYR A O 1
ATOM 1418 N N . ASP A 1 188 ? 10.469 -7.415 -9.738 1.00 93.56 188 ASP A N 1
ATOM 1419 C CA . ASP A 1 188 ? 10.857 -6.998 -8.386 1.00 93.56 188 ASP A CA 1
ATOM 1420 C C . ASP A 1 188 ? 12.353 -6.678 -8.455 1.00 93.56 188 ASP A C 1
ATOM 1422 O O . ASP A 1 188 ? 13.209 -7.556 -8.311 1.00 93.56 188 ASP A O 1
ATOM 1426 N N . ALA A 1 189 ? 12.641 -5.453 -8.885 1.00 93.25 189 ALA A N 1
ATOM 1427 C CA . ALA A 1 189 ? 13.960 -5.003 -9.304 1.00 93.25 189 ALA A CA 1
ATOM 1428 C C . ALA A 1 189 ? 14.821 -4.573 -8.110 1.00 93.25 189 ALA A C 1
ATOM 1430 O O . ALA A 1 189 ? 16.052 -4.665 -8.178 1.00 93.25 189 ALA A O 1
ATOM 1431 N N . ASN A 1 190 ? 14.185 -4.139 -7.019 1.00 91.44 190 ASN A N 1
ATOM 1432 C CA . ASN A 1 190 ? 14.859 -3.817 -5.765 1.00 91.44 190 ASN A CA 1
ATOM 1433 C C . ASN A 1 190 ? 15.022 -5.045 -4.835 1.00 91.44 190 ASN A C 1
ATOM 1435 O O . ASN A 1 190 ? 15.839 -4.978 -3.915 1.00 91.44 190 ASN A O 1
ATOM 1439 N N . GLY A 1 191 ? 14.324 -6.157 -5.103 1.00 90.75 191 GLY A N 1
ATOM 1440 C CA . GLY A 1 191 ? 14.450 -7.425 -4.381 1.00 90.75 191 GLY A CA 1
ATOM 1441 C C . GLY A 1 191 ? 13.695 -7.464 -3.049 1.00 90.75 191 GLY A C 1
ATOM 1442 O O . GLY A 1 191 ? 14.050 -8.267 -2.183 1.00 90.75 191 GLY A O 1
ATOM 1443 N N . ASP A 1 192 ? 12.701 -6.594 -2.849 1.00 88.69 192 ASP A N 1
ATOM 1444 C CA . ASP A 1 192 ? 11.942 -6.497 -1.594 1.00 88.69 192 ASP A CA 1
ATOM 1445 C C . ASP A 1 192 ? 10.756 -7.481 -1.508 1.00 88.69 192 ASP A C 1
ATOM 1447 O O . ASP A 1 192 ? 10.103 -7.592 -0.465 1.00 88.69 192 ASP A O 1
ATOM 1451 N N . GLY A 1 193 ? 10.516 -8.250 -2.575 1.00 89.19 193 GLY A N 1
ATOM 1452 C CA . GLY A 1 193 ? 9.447 -9.242 -2.664 1.00 89.19 193 GLY A CA 1
ATOM 1453 C C . GLY A 1 193 ? 8.102 -8.671 -3.119 1.00 89.19 193 GLY A C 1
ATOM 1454 O O . GLY A 1 193 ? 7.131 -9.429 -3.236 1.00 89.19 193 GLY A O 1
ATOM 1455 N N . VAL A 1 194 ? 8.022 -7.371 -3.400 1.00 89.88 194 VAL A N 1
ATOM 1456 C CA . VAL A 1 194 ? 6.832 -6.676 -3.893 1.00 89.88 194 VAL A CA 1
ATOM 1457 C C . VAL A 1 194 ? 7.097 -6.182 -5.314 1.00 89.88 194 VAL A C 1
ATOM 1459 O O . VAL A 1 194 ? 8.214 -5.871 -5.687 1.00 89.88 194 VAL A O 1
ATOM 1462 N N . PHE A 1 195 ? 6.057 -6.156 -6.149 1.00 93.00 195 PHE A N 1
ATOM 1463 C CA . PHE A 1 195 ? 6.121 -5.486 -7.447 1.00 93.00 195 PHE A CA 1
ATOM 1464 C C . PHE A 1 195 ? 5.250 -4.234 -7.410 1.00 93.00 195 PHE A C 1
ATOM 1466 O O . PHE A 1 195 ? 4.021 -4.344 -7.370 1.00 93.00 195 PHE A O 1
ATOM 1473 N N . ASN A 1 196 ? 5.873 -3.059 -7.410 1.00 94.50 196 ASN A N 1
ATOM 1474 C CA . ASN A 1 196 ? 5.200 -1.767 -7.352 1.00 94.50 196 ASN A CA 1
ATOM 1475 C C . ASN A 1 196 ? 6.000 -0.678 -8.101 1.00 94.50 196 ASN A C 1
ATOM 1477 O O . ASN A 1 196 ? 6.930 -0.945 -8.857 1.00 94.50 196 ASN A O 1
ATOM 1481 N N . VAL A 1 197 ? 5.596 0.584 -7.954 1.00 95.75 197 VAL A N 1
ATOM 1482 C CA . VAL A 1 197 ? 6.218 1.715 -8.664 1.00 95.75 197 VAL A CA 1
ATOM 1483 C C . VAL A 1 197 ? 7.664 1.994 -8.232 1.00 95.75 197 VAL A C 1
ATOM 1485 O O . VAL A 1 197 ? 8.430 2.555 -9.017 1.00 95.75 197 VAL A O 1
ATOM 1488 N N . LEU A 1 198 ? 8.067 1.572 -7.026 1.00 95.19 198 LEU A N 1
ATOM 1489 C CA . LEU A 1 198 ? 9.449 1.684 -6.557 1.00 95.19 198 LEU A CA 1
ATOM 1490 C C . LEU A 1 198 ? 10.402 0.847 -7.399 1.00 95.19 198 LEU A C 1
ATOM 1492 O O . LEU A 1 198 ? 11.558 1.226 -7.507 1.00 95.19 198 LEU A O 1
ATOM 1496 N N . ASP A 1 199 ? 9.935 -0.200 -8.077 1.00 95.31 199 ASP A N 1
ATOM 1497 C CA . ASP A 1 199 ? 10.761 -0.978 -9.002 1.00 95.31 199 ASP A CA 1
ATOM 1498 C C . ASP A 1 199 ? 11.173 -0.192 -10.252 1.00 95.31 199 ASP A C 1
ATOM 1500 O O . ASP A 1 199 ? 12.072 -0.609 -10.972 1.00 95.31 199 ASP A O 1
ATOM 1504 N N . TYR A 1 200 ? 10.568 0.968 -10.524 1.00 97.06 200 TYR A N 1
ATOM 1505 C CA . TYR A 1 200 ? 10.882 1.788 -11.698 1.00 97.06 200 TYR A CA 1
ATOM 1506 C C . TYR A 1 200 ? 11.705 3.044 -11.385 1.00 97.06 200 TYR A C 1
ATOM 1508 O O . TYR A 1 200 ? 12.113 3.742 -12.313 1.00 97.06 200 TYR A O 1
ATOM 1516 N N . VAL A 1 201 ? 12.025 3.346 -10.119 1.00 97.00 201 VAL A N 1
ATOM 1517 C CA . VAL A 1 201 ? 12.751 4.594 -9.773 1.00 97.00 201 VAL A CA 1
ATOM 1518 C C . VAL A 1 201 ? 14.200 4.625 -10.261 1.00 97.00 201 VAL A C 1
ATOM 1520 O O . VAL A 1 201 ? 14.800 5.695 -10.359 1.00 97.00 201 VAL A O 1
ATOM 1523 N N . CYS A 1 202 ? 14.773 3.475 -10.614 1.00 96.50 202 CYS A N 1
ATOM 1524 C CA . CYS A 1 202 ? 16.092 3.382 -11.240 1.00 96.50 202 CYS A CA 1
ATOM 1525 C C . CYS A 1 202 ? 16.041 3.235 -12.768 1.00 96.50 202 CYS A C 1
ATOM 1527 O O . CYS A 1 202 ? 17.092 3.064 -13.389 1.00 96.50 202 CYS A O 1
ATOM 1529 N N . ASP A 1 203 ? 14.855 3.370 -13.371 1.00 97.12 203 ASP A N 1
ATOM 1530 C CA . ASP A 1 203 ? 14.637 3.227 -14.806 1.00 97.12 203 ASP A CA 1
ATOM 1531 C C . ASP A 1 203 ? 14.758 4.579 -15.516 1.00 97.12 203 ASP A C 1
ATOM 1533 O O . ASP A 1 203 ? 13.993 5.520 -15.280 1.00 97.12 203 ASP A O 1
ATOM 1537 N N . SER A 1 204 ? 15.739 4.710 -16.407 1.00 96.50 204 SER A N 1
ATOM 1538 C CA . SER A 1 204 ? 15.960 5.936 -17.180 1.00 96.50 204 SER A CA 1
ATOM 1539 C C . SER A 1 204 ? 14.814 6.297 -18.129 1.00 96.50 204 SER A C 1
ATOM 1541 O O . SER A 1 204 ? 14.725 7.449 -18.556 1.00 96.50 204 SER A O 1
ATOM 1543 N N . ARG A 1 205 ? 13.932 5.343 -18.458 1.00 96.56 205 ARG A N 1
ATOM 1544 C CA . ARG A 1 205 ? 12.808 5.552 -19.383 1.00 96.56 205 ARG A CA 1
ATOM 1545 C C . ARG A 1 205 ? 11.649 6.311 -18.747 1.00 96.56 205 ARG A C 1
ATOM 1547 O O . ARG A 1 205 ? 10.885 6.922 -19.487 1.00 96.56 205 ARG A O 1
ATOM 1554 N N . VAL A 1 206 ? 11.507 6.245 -17.424 1.00 97.25 206 VAL A N 1
ATOM 1555 C CA . VAL A 1 206 ? 10.391 6.856 -16.698 1.00 97.25 206 VAL A CA 1
ATOM 1556 C C . VAL A 1 206 ? 10.788 8.261 -16.251 1.00 97.25 206 VAL A C 1
ATOM 1558 O O . VAL A 1 206 ? 11.841 8.461 -15.634 1.00 97.25 206 VAL A O 1
ATOM 1561 N N . ASP A 1 207 ? 9.954 9.237 -16.605 1.00 95.50 207 ASP A N 1
ATOM 1562 C CA . ASP A 1 207 ? 9.992 10.585 -16.037 1.00 95.50 207 ASP A CA 1
ATOM 1563 C C . ASP A 1 207 ? 9.078 10.607 -14.808 1.00 95.50 207 ASP A C 1
ATOM 1565 O O . ASP A 1 207 ? 7.970 10.082 -14.846 1.00 95.50 207 ASP A O 1
ATOM 1569 N N . VAL A 1 208 ? 9.567 11.208 -13.727 1.00 94.94 208 VAL A N 1
ATOM 1570 C CA . VAL A 1 208 ? 8.901 11.301 -12.422 1.00 94.94 208 VAL A CA 1
ATOM 1571 C C . VAL A 1 208 ? 7.706 12.270 -12.415 1.00 94.94 208 VAL A C 1
ATOM 1573 O O . VAL A 1 208 ? 7.051 12.443 -11.399 1.00 94.94 208 VAL A O 1
ATOM 1576 N N . ASN A 1 209 ? 7.464 12.978 -13.520 1.00 95.25 209 ASN A N 1
ATOM 1577 C CA . ASN A 1 209 ? 6.281 13.820 -13.704 1.00 95.25 209 ASN A CA 1
ATOM 1578 C C . ASN A 1 209 ? 5.625 13.554 -15.073 1.00 95.25 209 ASN A C 1
ATOM 1580 O O . ASN A 1 209 ? 5.144 14.481 -15.735 1.00 95.25 209 ASN A O 1
ATOM 1584 N N . ALA A 1 210 ? 5.687 12.312 -15.562 1.00 95.94 210 ALA A N 1
ATOM 1585 C CA . ALA A 1 210 ? 5.054 11.930 -16.821 1.00 95.94 210 ALA A CA 1
ATOM 1586 C C . ALA A 1 210 ? 3.518 11.963 -16.710 1.00 95.94 210 ALA A C 1
ATOM 1588 O O . ALA A 1 210 ? 2.832 12.364 -17.659 1.00 95.94 210 ALA A O 1
ATOM 1589 N N . GLY A 1 211 ? 2.992 11.550 -15.558 1.00 94.19 211 GLY A N 1
ATOM 1590 C CA . GLY A 1 211 ? 1.600 11.636 -15.151 1.00 94.19 211 GLY A CA 1
ATOM 1591 C C . GLY A 1 211 ? 1.247 13.043 -14.642 1.00 94.19 211 GLY A C 1
ATOM 1592 O O . GLY A 1 211 ? 2.049 13.686 -13.966 1.00 94.19 211 GLY A O 1
ATOM 1593 N N . PRO A 1 212 ? 0.064 13.583 -14.983 1.00 94.31 212 PRO A N 1
ATOM 1594 C CA . PRO A 1 212 ? -0.311 14.941 -14.592 1.00 94.31 212 PRO A CA 1
ATOM 1595 C C . PRO A 1 212 ? -0.907 15.094 -13.180 1.00 94.31 212 PRO A C 1
ATOM 1597 O O . PRO A 1 212 ? -1.049 16.239 -12.743 1.00 94.31 212 PRO A O 1
ATOM 1600 N N . HIS A 1 213 ? -1.313 14.021 -12.490 1.00 95.00 213 HIS A N 1
ATOM 1601 C CA . HIS A 1 213 ? -2.088 14.109 -11.239 1.00 95.00 213 HIS A CA 1
ATOM 1602 C C . HIS A 1 213 ? -1.377 13.557 -9.997 1.00 95.00 213 HIS A C 1
ATOM 1604 O O . HIS A 1 213 ? -1.938 13.634 -8.901 1.00 95.00 213 HIS A O 1
ATOM 1610 N N . GLY A 1 214 ? -0.182 13.003 -10.168 1.00 92.94 214 GLY A N 1
ATOM 1611 C CA . GLY A 1 214 ? 0.642 12.447 -9.106 1.00 92.94 214 GLY A CA 1
ATOM 1612 C C . GLY A 1 214 ? 1.182 13.439 -8.089 1.00 92.94 214 GLY A C 1
ATOM 1613 O O . GLY A 1 214 ? 1.019 14.660 -8.198 1.00 92.94 214 GLY A O 1
ATOM 1614 N N . VAL A 1 215 ? 1.890 12.898 -7.096 1.00 92.88 215 VAL A N 1
ATOM 1615 C CA . VAL A 1 215 ? 2.736 13.704 -6.208 1.00 92.88 215 VAL A CA 1
ATOM 1616 C C . VAL A 1 215 ? 3.969 14.166 -6.999 1.00 92.88 215 VAL A C 1
ATOM 1618 O O . VAL A 1 215 ? 4.691 13.326 -7.532 1.00 92.88 215 VAL A O 1
ATOM 1621 N N . PRO A 1 216 ? 4.266 15.478 -7.079 1.00 91.81 216 PRO A N 1
ATOM 1622 C CA . PRO A 1 216 ? 5.406 15.954 -7.856 1.00 91.81 216 PRO A CA 1
ATOM 1623 C C . PRO A 1 216 ? 6.741 15.381 -7.368 1.00 91.81 216 PRO A C 1
ATOM 1625 O O . PRO A 1 216 ? 7.061 15.472 -6.182 1.00 91.81 216 PRO A O 1
ATOM 1628 N N . ASN A 1 217 ? 7.578 14.927 -8.303 1.00 93.06 217 ASN A N 1
ATOM 1629 C CA . ASN A 1 217 ? 8.882 14.303 -8.038 1.00 93.06 217 ASN A CA 1
ATOM 1630 C C . ASN A 1 217 ? 8.828 12.955 -7.297 1.00 93.06 217 ASN A C 1
ATOM 1632 O O . ASN A 1 217 ? 9.838 12.533 -6.728 1.00 93.06 217 ASN A O 1
ATOM 1636 N N . GLU A 1 218 ? 7.698 12.253 -7.358 1.00 94.12 218 GLU A N 1
ATOM 1637 C CA . GLU A 1 218 ? 7.582 10.853 -6.961 1.00 94.12 218 GLU A CA 1
ATOM 1638 C C . GLU A 1 218 ? 6.975 10.019 -8.090 1.00 94.12 218 GLU A C 1
ATOM 1640 O O . GLU A 1 218 ? 5.933 10.387 -8.611 1.00 94.12 218 GLU A O 1
ATOM 1645 N N . ILE A 1 219 ? 7.592 8.882 -8.447 1.00 95.75 219 ILE A N 1
ATOM 1646 C CA . ILE A 1 219 ? 7.032 8.015 -9.500 1.00 95.75 219 ILE A CA 1
ATOM 1647 C C . ILE A 1 219 ? 5.749 7.358 -9.010 1.00 95.75 219 ILE A C 1
ATOM 1649 O O . ILE A 1 219 ? 5.799 6.589 -8.052 1.00 95.75 219 ILE A O 1
ATOM 1653 N N . ASP A 1 220 ? 4.641 7.518 -9.709 1.00 95.81 220 ASP A N 1
ATOM 1654 C CA . ASP A 1 220 ? 3.424 6.744 -9.489 1.00 95.81 220 ASP A CA 1
ATOM 1655 C C . ASP A 1 220 ? 3.040 5.871 -10.698 1.00 95.81 220 ASP A C 1
ATOM 1657 O O . ASP A 1 220 ? 3.764 5.746 -11.687 1.00 95.81 220 ASP A O 1
ATOM 1661 N N . ALA A 1 221 ? 1.906 5.174 -10.602 1.00 96.25 221 ALA A N 1
ATOM 1662 C CA . ALA A 1 221 ? 1.462 4.298 -11.681 1.00 96.25 221 ALA A CA 1
ATOM 1663 C C . ALA A 1 221 ? 0.898 5.081 -12.884 1.00 96.25 221 ALA A C 1
ATOM 1665 O O . ALA A 1 221 ? 0.893 4.549 -13.996 1.00 96.25 221 ALA A O 1
ATOM 1666 N N . GLU A 1 222 ? 0.462 6.334 -12.705 1.00 95.88 222 GLU A N 1
ATOM 1667 C CA . GLU A 1 222 ? 0.078 7.213 -13.812 1.00 95.88 222 GLU A CA 1
ATOM 1668 C C . GLU A 1 222 ? 1.304 7.583 -14.658 1.00 95.88 222 GLU A C 1
ATOM 1670 O O . GLU A 1 222 ? 1.203 7.579 -15.888 1.00 95.88 222 GLU A O 1
ATOM 1675 N N . ASP A 1 223 ? 2.477 7.780 -14.045 1.00 97.19 223 ASP A N 1
ATOM 1676 C CA . ASP A 1 223 ? 3.740 7.974 -14.772 1.00 97.19 223 ASP A CA 1
ATOM 1677 C C . ASP A 1 223 ? 4.084 6.777 -15.662 1.00 97.19 223 ASP A C 1
ATOM 1679 O O . ASP A 1 223 ? 4.473 6.936 -16.827 1.00 97.19 223 ASP A O 1
ATOM 1683 N N . LEU A 1 224 ? 3.909 5.558 -15.143 1.00 97.25 224 LEU A N 1
ATOM 1684 C CA . LEU A 1 224 ? 4.144 4.331 -15.907 1.00 97.25 224 LEU A CA 1
ATOM 1685 C C . LEU A 1 224 ? 3.157 4.199 -17.069 1.00 97.25 224 LEU A C 1
ATOM 1687 O O . LEU A 1 224 ? 3.560 3.839 -18.176 1.00 97.25 224 LEU A O 1
ATOM 1691 N N . ILE A 1 225 ? 1.882 4.539 -16.859 1.00 95.56 225 ILE A N 1
ATOM 1692 C CA . ILE A 1 225 ? 0.864 4.548 -17.920 1.00 95.56 225 ILE A CA 1
ATOM 1693 C C . ILE A 1 225 ? 1.201 5.601 -18.981 1.00 95.56 225 ILE A C 1
ATOM 1695 O O . ILE A 1 225 ? 1.140 5.311 -20.177 1.00 95.56 225 ILE A O 1
ATOM 1699 N N . ALA A 1 226 ? 1.590 6.811 -18.579 1.00 95.75 226 ALA A N 1
ATOM 1700 C CA . ALA A 1 226 ? 1.985 7.868 -19.504 1.00 95.75 226 ALA A CA 1
ATOM 1701 C C . ALA A 1 226 ? 3.217 7.459 -20.333 1.00 95.75 226 ALA A C 1
ATOM 1703 O O . ALA A 1 226 ? 3.264 7.690 -21.548 1.00 95.75 226 ALA A O 1
ATOM 1704 N N . THR A 1 227 ? 4.181 6.792 -19.693 1.00 96.31 227 THR A N 1
ATOM 1705 C CA . THR A 1 227 ? 5.441 6.360 -20.308 1.00 96.31 227 THR A CA 1
ATOM 1706 C C . THR A 1 227 ? 5.264 5.148 -21.226 1.00 96.31 227 THR A C 1
ATOM 1708 O O . THR A 1 227 ? 5.790 5.143 -22.338 1.00 96.31 227 THR A O 1
ATOM 1711 N N . PHE A 1 228 ? 4.518 4.126 -20.798 1.00 96.81 228 PHE A N 1
ATOM 1712 C CA . PHE A 1 228 ? 4.467 2.820 -21.468 1.00 96.81 228 PHE A CA 1
ATOM 1713 C C . PHE A 1 228 ? 3.100 2.445 -22.040 1.00 96.81 228 PHE A C 1
ATOM 1715 O O . PHE A 1 228 ? 3.044 1.576 -22.903 1.00 96.81 228 PHE A O 1
ATOM 1722 N N . GLY A 1 229 ? 2.008 3.115 -21.664 1.00 94.75 229 GLY A N 1
ATOM 1723 C CA . GLY A 1 229 ? 0.638 2.755 -22.072 1.00 94.75 229 GLY A CA 1
ATOM 1724 C C . GLY A 1 229 ? 0.344 2.896 -23.572 1.00 94.75 229 GLY A C 1
ATOM 1725 O O . GLY A 1 229 ? -0.733 2.544 -24.043 1.00 94.75 229 GLY A O 1
ATOM 1726 N N . HIS A 1 230 ? 1.298 3.414 -24.346 1.00 93.50 230 HIS A N 1
ATOM 1727 C CA . HIS A 1 230 ? 1.254 3.483 -25.806 1.00 93.50 230 HIS A CA 1
ATOM 1728 C C . HIS A 1 230 ? 2.229 2.499 -26.484 1.00 93.50 230 HIS A C 1
ATOM 1730 O O . HIS A 1 230 ? 2.432 2.562 -27.704 1.00 93.50 230 HIS A O 1
ATOM 1736 N N . CYS A 1 231 ? 2.851 1.611 -25.708 1.00 94.69 231 CYS A N 1
ATOM 1737 C CA . CYS A 1 231 ? 3.816 0.622 -26.156 1.00 94.69 231 CYS A CA 1
ATOM 1738 C C . CYS A 1 231 ? 3.238 -0.794 -26.120 1.00 94.69 231 CYS A C 1
ATOM 1740 O O . CYS A 1 231 ? 2.453 -1.158 -25.256 1.00 94.69 231 CYS A O 1
ATOM 1742 N N . GLN A 1 232 ? 3.657 -1.606 -27.081 1.00 94.62 232 GLN A N 1
ATOM 1743 C CA . GLN A 1 232 ? 3.457 -3.041 -27.097 1.00 94.62 232 GLN A CA 1
ATOM 1744 C C . GLN A 1 232 ? 4.619 -3.698 -26.356 1.00 94.62 232 GLN A C 1
ATOM 1746 O O . GLN A 1 232 ? 5.779 -3.551 -26.759 1.00 94.62 232 GLN A O 1
ATOM 1751 N N . ILE A 1 233 ? 4.285 -4.441 -25.305 1.00 96.06 233 ILE A N 1
ATOM 1752 C CA . ILE A 1 233 ? 5.236 -5.203 -24.502 1.00 96.06 233 ILE A CA 1
ATOM 1753 C C . ILE A 1 233 ? 5.124 -6.687 -24.857 1.00 96.06 233 ILE A C 1
ATOM 1755 O O . ILE A 1 233 ? 4.026 -7.230 -24.977 1.00 96.06 233 ILE A O 1
ATOM 1759 N N . GLN A 1 234 ? 6.262 -7.353 -25.043 1.00 94.94 234 GLN A N 1
ATOM 1760 C CA . GLN A 1 234 ? 6.319 -8.799 -25.249 1.00 94.94 234 GLN A CA 1
ATOM 1761 C C . GLN A 1 234 ? 7.457 -9.383 -24.428 1.00 94.94 234 GLN A C 1
ATOM 1763 O O . GLN A 1 234 ? 8.597 -8.944 -24.546 1.00 94.94 234 GLN A O 1
ATOM 1768 N N . SER A 1 235 ? 7.143 -10.380 -23.596 1.00 92.75 235 SER A N 1
ATOM 1769 C CA . SER A 1 235 ? 8.125 -11.037 -22.722 1.00 92.75 235 SER A CA 1
ATOM 1770 C C . SER A 1 235 ? 8.942 -10.046 -21.880 1.00 92.75 235 SER A C 1
ATOM 1772 O O . SER A 1 235 ? 10.125 -10.263 -21.644 1.00 92.75 235 SER A O 1
ATOM 1774 N N . GLY A 1 236 ? 8.306 -8.951 -21.448 1.00 93.69 236 GLY A N 1
ATOM 1775 C CA . GLY A 1 236 ? 8.940 -7.911 -20.640 1.00 93.69 236 GLY A CA 1
ATOM 1776 C C . GLY A 1 236 ? 9.800 -6.906 -21.409 1.00 93.69 236 GLY A C 1
ATOM 1777 O O . GLY A 1 236 ? 10.380 -6.015 -20.799 1.00 93.69 236 GLY A O 1
ATOM 1778 N N . GLU A 1 237 ? 9.844 -6.983 -22.735 1.00 95.44 237 GLU A N 1
ATOM 1779 C CA . GLU A 1 237 ? 10.579 -6.040 -23.576 1.00 95.44 237 GLU A CA 1
ATOM 1780 C C . GLU A 1 237 ? 9.636 -5.133 -24.367 1.00 95.44 237 GLU A C 1
ATOM 1782 O O . GLU A 1 237 ? 8.548 -5.537 -24.788 1.00 95.44 237 GLU A O 1
ATOM 1787 N N . ILE A 1 238 ? 10.075 -3.895 -24.602 1.00 95.94 238 ILE A N 1
ATOM 1788 C CA . ILE A 1 238 ? 9.360 -2.955 -25.472 1.00 95.94 238 ILE A CA 1
ATOM 1789 C C . ILE A 1 238 ? 9.598 -3.376 -26.924 1.00 95.94 238 ILE A C 1
ATOM 1791 O O . ILE A 1 238 ? 10.704 -3.232 -27.440 1.00 95.94 238 ILE A O 1
ATOM 1795 N N . VAL A 1 239 ? 8.552 -3.841 -27.607 1.00 95.25 239 VAL A N 1
ATOM 1796 C CA . VAL A 1 239 ? 8.630 -4.223 -29.027 1.00 95.25 239 VAL A CA 1
ATOM 1797 C C . VAL A 1 239 ? 8.424 -3.011 -29.927 1.00 95.25 239 VAL A C 1
ATOM 1799 O O . VAL A 1 239 ? 9.178 -2.780 -30.872 1.00 95.25 239 VAL A O 1
ATOM 1802 N N . GLN A 1 240 ? 7.390 -2.221 -29.643 1.00 93.38 240 GLN A N 1
ATOM 1803 C CA . GLN A 1 240 ? 7.025 -1.061 -30.447 1.00 93.38 240 GLN A CA 1
ATOM 1804 C C . GLN A 1 240 ? 6.248 -0.059 -29.602 1.00 93.38 240 GLN A C 1
ATOM 1806 O O . GLN A 1 240 ? 5.320 -0.443 -28.910 1.00 93.38 240 GLN A O 1
ATOM 1811 N N . CYS A 1 241 ? 6.542 1.233 -29.733 1.00 91.88 241 CYS A N 1
ATOM 1812 C CA . CYS A 1 241 ? 5.686 2.290 -29.198 1.00 91.88 241 CYS A CA 1
ATOM 1813 C C . CYS A 1 241 ? 4.963 2.998 -30.340 1.00 91.88 241 CYS A C 1
ATOM 1815 O O . CYS A 1 241 ? 5.585 3.438 -31.316 1.00 91.88 241 CYS A O 1
ATOM 1817 N N . GLN A 1 242 ? 3.637 3.103 -30.251 1.00 86.69 242 GLN A N 1
ATOM 1818 C CA . GLN A 1 242 ? 2.892 3.936 -31.182 1.00 86.69 242 GLN A CA 1
ATOM 1819 C C . GLN A 1 242 ? 3.300 5.383 -30.929 1.00 86.69 242 GLN A C 1
ATOM 1821 O O . GLN A 1 242 ? 3.170 5.881 -29.817 1.00 86.69 242 GLN A O 1
ATOM 1826 N N . ARG A 1 243 ? 3.800 6.086 -31.953 1.00 69.81 243 ARG A N 1
ATOM 1827 C CA . ARG A 1 243 ? 4.063 7.521 -31.814 1.00 69.81 243 ARG A CA 1
ATOM 1828 C C . ARG A 1 243 ? 2.751 8.199 -31.438 1.00 69.81 243 ARG A C 1
ATOM 1830 O O . ARG A 1 243 ? 1.890 8.376 -32.303 1.00 69.81 243 ARG A O 1
ATOM 1837 N N . LEU A 1 244 ? 2.628 8.627 -30.182 1.00 59.66 244 LEU A N 1
ATOM 1838 C CA . LEU A 1 244 ? 1.662 9.645 -29.808 1.00 59.66 244 LEU A CA 1
ATOM 1839 C C . LEU A 1 244 ? 1.924 10.793 -30.776 1.00 59.66 244 LEU A C 1
ATOM 1841 O O . LEU A 1 244 ? 3.021 11.356 -30.801 1.00 59.66 244 LEU A O 1
ATOM 1845 N N . ARG A 1 245 ? 0.970 11.080 -31.672 1.00 50.38 245 ARG A N 1
ATOM 1846 C CA . ARG A 1 245 ? 1.058 12.271 -32.513 1.00 50.38 245 ARG A CA 1
ATOM 1847 C C . ARG A 1 245 ? 1.074 13.437 -31.541 1.00 50.38 245 ARG A C 1
ATOM 1849 O O . ARG A 1 245 ? 0.012 13.905 -31.138 1.00 50.38 245 ARG A O 1
ATOM 1856 N N . GLN A 1 246 ? 2.265 13.904 -31.174 1.00 48.75 246 GLN A N 1
ATOM 1857 C CA . GLN A 1 246 ? 2.431 15.202 -30.562 1.00 48.75 246 GLN A CA 1
ATOM 1858 C C . GLN A 1 246 ? 1.773 16.157 -31.548 1.00 48.75 246 GLN A C 1
ATOM 1860 O O . GLN A 1 246 ? 2.298 16.425 -32.633 1.00 48.75 246 GLN A O 1
ATOM 1865 N N . ARG A 1 247 ? 0.568 16.632 -31.219 1.00 42.59 247 ARG A N 1
ATOM 1866 C CA . ARG A 1 247 ? 0.055 17.852 -31.820 1.00 42.59 247 ARG A CA 1
ATOM 1867 C C . ARG A 1 247 ? 1.002 18.930 -31.325 1.00 42.59 247 ARG A C 1
ATOM 1869 O O . ARG A 1 247 ? 0.717 19.611 -30.348 1.00 42.59 247 ARG A O 1
ATOM 1876 N N . HIS A 1 248 ? 2.147 19.061 -31.991 1.00 40.62 248 HIS A N 1
ATOM 1877 C CA . HIS A 1 248 ? 2.948 20.258 -31.928 1.00 40.62 248 HIS A CA 1
ATOM 1878 C C . HIS A 1 248 ? 1.976 21.389 -32.243 1.00 40.62 248 HIS A C 1
ATOM 1880 O O . HIS A 1 248 ? 1.573 21.575 -33.396 1.00 40.62 248 HIS A O 1
ATOM 1886 N N . ARG A 1 249 ? 1.585 22.154 -31.220 1.00 49.19 249 ARG A N 1
ATOM 1887 C CA . ARG A 1 249 ? 1.192 23.540 -31.423 1.00 49.19 249 ARG A CA 1
ATOM 1888 C C . ARG A 1 249 ? 2.440 24.229 -31.961 1.00 49.19 249 ARG A C 1
ATOM 1890 O O . ARG A 1 249 ? 3.199 24.841 -31.222 1.00 49.19 249 ARG A O 1
ATOM 1897 N N . ARG A 1 250 ? 2.685 24.090 -33.267 1.00 40.56 250 ARG A N 1
ATOM 1898 C CA . ARG A 1 250 ? 3.498 25.052 -33.993 1.00 40.56 250 ARG A CA 1
ATOM 1899 C C . ARG A 1 250 ? 2.759 26.372 -33.831 1.00 40.56 250 ARG A C 1
ATOM 1901 O O . ARG A 1 250 ? 1.768 26.610 -34.517 1.00 40.56 250 ARG A O 1
ATOM 1908 N N . LEU A 1 251 ? 3.245 27.219 -32.928 1.00 44.41 251 LEU A N 1
ATOM 1909 C CA . LEU A 1 251 ? 3.127 28.666 -33.062 1.00 44.41 251 LEU A CA 1
ATOM 1910 C C . LEU A 1 251 ? 3.875 29.057 -34.345 1.00 44.41 251 LEU A C 1
ATOM 1912 O O . LEU A 1 251 ? 5.001 29.536 -34.336 1.00 44.41 251 LEU A O 1
ATOM 1916 N N . GLY A 1 252 ? 3.258 28.752 -35.482 1.00 34.56 252 GLY A N 1
ATOM 1917 C CA . GLY A 1 2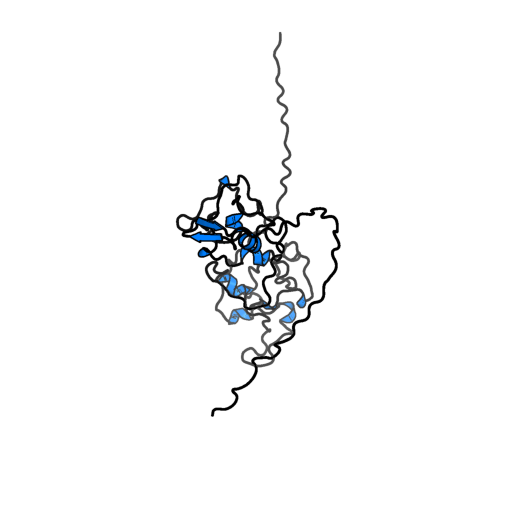52 ? 3.575 29.372 -36.747 1.00 34.56 252 GLY A CA 1
ATOM 1918 C C . GLY A 1 252 ? 2.716 30.617 -36.835 1.00 34.56 252 GLY A C 1
ATOM 1919 O O . GLY A 1 252 ? 1.492 30.506 -36.899 1.00 34.56 252 GLY A O 1
ATOM 1920 N N . LEU A 1 253 ? 3.356 31.787 -36.849 1.00 42.88 253 LEU A N 1
ATOM 1921 C CA . LEU A 1 253 ? 2.782 32.995 -37.429 1.00 42.88 253 LEU A CA 1
ATOM 1922 C C . LEU A 1 253 ? 2.319 32.664 -38.857 1.00 42.88 253 LEU A C 1
ATOM 1924 O O . LEU A 1 253 ? 3.075 32.762 -39.821 1.00 42.88 253 LEU A O 1
ATOM 1928 N N . LEU A 1 254 ? 1.063 32.257 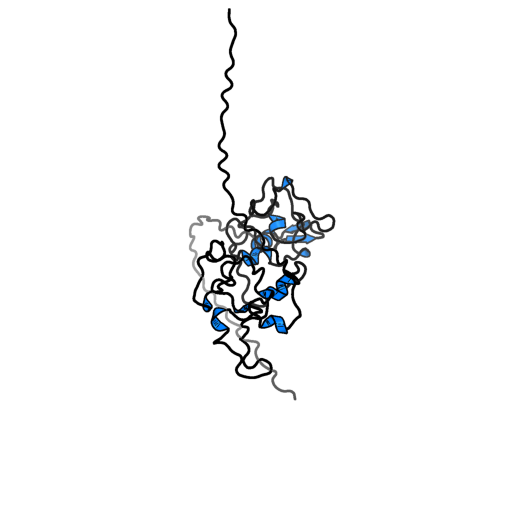-39.001 1.00 32.59 254 LEU A N 1
ATOM 1929 C CA . LEU A 1 254 ? 0.370 32.243 -40.274 1.00 32.59 254 LEU A CA 1
ATOM 1930 C C . LEU A 1 254 ? -0.478 33.503 -40.315 1.00 32.59 254 LEU A C 1
ATOM 1932 O O . LEU A 1 254 ? -1.566 33.584 -39.751 1.00 32.59 254 LEU A O 1
ATOM 1936 N N . ARG A 1 255 ? 0.098 34.502 -40.990 1.00 36.94 255 ARG A N 1
ATOM 1937 C CA . ARG A 1 255 ? -0.590 35.633 -41.610 1.00 36.94 255 ARG A CA 1
ATOM 1938 C C . ARG A 1 255 ? -2.004 35.204 -42.011 1.00 36.94 255 ARG A C 1
ATOM 1940 O O . ARG A 1 255 ? -2.164 34.344 -42.878 1.00 36.94 255 ARG A O 1
ATOM 1947 N N . GLN A 1 256 ? -3.010 35.823 -41.395 1.00 40.06 256 GLN A N 1
ATOM 1948 C CA . GLN A 1 256 ? -4.390 35.774 -41.861 1.00 40.06 256 GLN A CA 1
ATOM 1949 C C . GLN A 1 256 ? -4.415 36.149 -43.347 1.00 40.06 256 GLN A C 1
ATOM 1951 O O . GLN A 1 2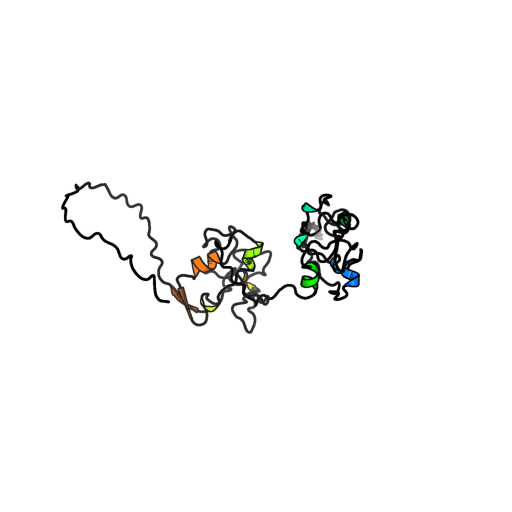56 ? -4.275 37.312 -43.717 1.00 40.06 256 GLN A O 1
ATOM 1956 N N . ARG A 1 257 ? -4.614 35.160 -44.217 1.00 35.56 257 ARG A N 1
ATOM 1957 C CA . ARG A 1 257 ? -5.286 35.393 -45.491 1.00 35.56 257 ARG A CA 1
ATOM 1958 C C . ARG A 1 257 ? -6.738 35.016 -45.279 1.00 35.56 257 ARG A C 1
ATOM 1960 O O . ARG A 1 257 ? -7.113 33.856 -45.402 1.00 35.56 257 ARG A O 1
ATOM 1967 N N . GLN A 1 258 ? -7.537 36.024 -44.943 1.00 39.72 258 GLN A N 1
ATOM 1968 C CA . GLN A 1 258 ? -8.972 35.978 -45.170 1.00 39.72 258 GLN A CA 1
ATOM 1969 C C . GLN A 1 258 ? -9.205 35.598 -46.637 1.00 39.72 258 GLN A C 1
ATOM 1971 O O . GLN A 1 258 ? -8.731 36.278 -47.551 1.00 39.72 258 GLN A O 1
ATOM 1976 N N . ARG A 1 259 ? -9.930 34.506 -46.867 1.00 33.28 259 ARG A N 1
ATOM 1977 C CA . ARG A 1 259 ? -10.713 34.329 -48.087 1.00 33.28 259 ARG A CA 1
ATOM 1978 C C . ARG A 1 259 ? -12.132 33.930 -47.688 1.00 33.28 259 ARG A C 1
ATOM 1980 O O . ARG A 1 259 ? -12.289 33.166 -46.738 1.00 33.28 259 ARG A O 1
ATOM 1987 N N . PRO A 1 260 ? -13.139 34.522 -48.344 1.00 34.59 260 PRO A N 1
ATOM 1988 C CA . PRO A 1 260 ? -14.499 34.576 -47.838 1.00 34.59 260 PRO A CA 1
ATOM 1989 C C . PRO A 1 260 ? -15.208 33.230 -47.964 1.00 34.59 260 PRO A C 1
ATOM 1991 O O . PRO A 1 260 ? -14.997 32.478 -48.917 1.00 34.59 260 PRO A O 1
ATOM 1994 N N . LEU A 1 261 ? -16.084 32.981 -46.993 1.00 33.50 261 LEU A N 1
ATOM 1995 C CA . LEU A 1 261 ? -17.095 31.935 -47.007 1.00 33.50 261 LEU A CA 1
ATOM 1996 C C . LEU A 1 261 ? -17.922 32.051 -48.293 1.00 33.50 261 LEU A C 1
ATOM 1998 O O . LEU A 1 261 ? -18.570 33.070 -48.532 1.00 33.50 261 LEU A O 1
ATOM 2002 N N . ARG A 1 262 ? -17.911 31.001 -49.116 1.00 32.31 262 ARG A N 1
ATOM 2003 C CA . ARG A 1 262 ? -18.999 30.751 -50.060 1.00 32.31 262 ARG A CA 1
ATOM 2004 C C . ARG A 1 262 ? -19.937 29.743 -49.417 1.00 32.31 262 ARG A C 1
ATOM 2006 O O . ARG A 1 262 ? -19.550 28.600 -49.192 1.00 32.31 262 ARG A O 1
ATOM 2013 N N . CYS A 1 263 ? -21.154 30.203 -49.142 1.00 30.22 263 CYS A N 1
ATOM 2014 C CA . CYS A 1 263 ? -22.331 29.356 -49.060 1.00 30.22 263 CYS A CA 1
ATOM 2015 C C . CYS A 1 263 ? -22.380 28.442 -50.286 1.00 30.22 263 CYS A C 1
ATOM 2017 O O . CYS A 1 263 ? -22.354 28.928 -51.419 1.00 30.22 263 CYS A O 1
ATOM 2019 N N . LEU A 1 264 ? -22.522 27.145 -50.053 1.00 28.97 264 LEU A N 1
ATOM 2020 C CA . LEU A 1 264 ? -23.358 26.322 -50.906 1.00 28.97 264 LEU A CA 1
ATOM 2021 C C . LEU A 1 264 ? -24.109 25.356 -49.994 1.00 28.97 264 LEU A C 1
ATOM 2023 O O . LEU A 1 264 ? -23.514 24.492 -49.352 1.00 28.97 264 LEU A O 1
ATOM 2027 N N . GLU A 1 265 ? -25.411 25.594 -49.893 1.00 32.78 265 GLU A N 1
ATOM 2028 C CA . GLU A 1 265 ? -26.388 24.648 -49.382 1.00 32.78 265 GLU A CA 1
ATOM 2029 C C . GLU A 1 265 ? -26.267 23.323 -50.140 1.00 32.78 265 GLU A C 1
ATOM 2031 O O . GLU A 1 265 ? -26.213 23.312 -51.369 1.00 32.78 265 GLU A O 1
ATOM 2036 N N . LEU A 1 266 ? -26.325 22.208 -49.415 1.00 28.11 266 LEU A N 1
ATOM 2037 C CA . LEU A 1 266 ? -27.151 21.092 -49.854 1.00 28.11 266 LEU A CA 1
ATOM 2038 C C . LEU A 1 266 ? -27.616 20.283 -48.643 1.00 28.11 266 LEU A C 1
ATOM 2040 O O . LEU A 1 266 ? -26.840 19.707 -47.884 1.00 28.11 266 LEU A O 1
ATOM 2044 N N . LEU A 1 267 ? -28.931 20.353 -48.478 1.00 32.12 267 LEU A N 1
ATOM 2045 C CA . LEU A 1 267 ? -29.797 19.649 -47.553 1.00 32.12 267 LEU A CA 1
ATOM 2046 C C . LEU A 1 267 ? -29.702 18.126 -47.721 1.00 32.12 267 LEU A C 1
ATOM 2048 O O . LEU A 1 267 ? -29.610 17.640 -48.846 1.00 32.12 267 LEU A O 1
ATOM 2052 N N . CYS A 1 268 ? -29.825 17.411 -46.599 1.00 27.88 268 CYS A N 1
ATOM 2053 C CA . CYS A 1 268 ? -30.816 16.351 -46.321 1.00 27.88 268 CYS A CA 1
ATOM 2054 C C . CYS A 1 268 ? -30.222 15.182 -45.526 1.00 27.88 268 CYS A C 1
ATOM 2056 O O . CYS A 1 268 ? -29.234 14.580 -45.935 1.00 27.88 268 CYS A O 1
ATOM 2058 N N . GLY A 1 269 ? -30.911 14.803 -44.443 1.00 28.02 269 GLY A N 1
ATOM 2059 C CA . GLY A 1 269 ? -30.760 13.486 -43.817 1.00 28.02 269 GLY A CA 1
ATOM 2060 C C . GLY A 1 269 ? -30.766 13.480 -42.291 1.00 28.02 269 GLY A C 1
ATOM 2061 O O . GLY A 1 269 ? -29.838 12.963 -41.682 1.00 28.02 269 GLY A O 1
ATOM 2062 N N . VAL A 1 270 ? -31.800 14.051 -41.674 1.00 31.94 270 VAL A N 1
ATOM 2063 C CA . VAL A 1 270 ? -32.161 13.797 -40.270 1.00 31.94 270 VAL A CA 1
ATOM 2064 C C . VAL A 1 270 ? -33.051 12.550 -40.252 1.00 31.94 270 VAL A C 1
ATOM 2066 O O . VAL A 1 270 ? -34.002 12.530 -41.025 1.00 31.94 270 VAL A O 1
ATOM 2069 N N . GLU A 1 271 ? -32.745 11.531 -39.434 1.00 35.38 271 GLU A N 1
ATOM 2070 C CA . GLU A 1 271 ? -33.669 10.907 -38.454 1.00 35.38 271 GLU A CA 1
ATOM 2071 C C . GLU A 1 271 ? -33.191 9.542 -37.881 1.00 35.38 271 GLU A C 1
ATOM 2073 O O . GLU A 1 271 ? -32.302 8.903 -38.446 1.00 35.38 271 GLU A O 1
ATOM 2078 N N . PRO A 1 272 ? -33.715 9.130 -36.699 1.00 44.31 272 PRO A N 1
ATOM 2079 C CA . PRO A 1 272 ? -32.986 8.383 -35.677 1.00 44.31 272 PRO A CA 1
ATOM 2080 C C . PRO A 1 272 ? -33.464 6.934 -35.461 1.00 44.31 272 PRO A C 1
ATOM 2082 O O . PRO A 1 272 ? -34.611 6.566 -35.705 1.00 44.31 272 PRO A O 1
ATOM 2085 N N . TRP A 1 273 ? -32.579 6.114 -34.893 1.00 31.34 273 TRP A N 1
ATOM 2086 C CA . TRP A 1 273 ? -32.849 4.730 -34.497 1.00 31.34 273 TRP A CA 1
ATOM 2087 C C . TRP A 1 273 ? -33.344 4.664 -33.043 1.00 31.34 273 TRP A C 1
ATOM 2089 O O . TRP A 1 273 ? -32.549 4.518 -32.122 1.00 31.34 273 TRP A O 1
ATOM 2099 N N . LEU A 1 274 ? -34.657 4.776 -32.818 1.00 34.91 274 LEU A N 1
ATOM 2100 C CA . LEU A 1 274 ? -35.296 4.459 -31.530 1.00 34.91 274 LEU A CA 1
ATOM 2101 C C . LEU A 1 274 ? -36.762 4.028 -31.733 1.00 34.91 274 LEU A C 1
ATOM 2103 O O . LEU A 1 274 ? -37.670 4.854 -31.684 1.00 34.91 274 LEU A O 1
ATOM 2107 N N . ARG A 1 275 ? -37.017 2.719 -31.892 1.00 33.91 275 ARG A N 1
ATOM 2108 C CA . ARG A 1 275 ? -38.206 2.053 -31.317 1.00 33.91 275 ARG A CA 1
ATOM 2109 C C . ARG A 1 275 ? -38.185 0.533 -31.470 1.00 33.91 275 ARG A C 1
ATOM 2111 O O . ARG A 1 275 ? -37.816 0.003 -32.508 1.00 33.91 275 ARG A O 1
ATOM 2118 N N . SER A 1 276 ? -38.793 -0.098 -30.465 1.00 33.91 276 SER A N 1
ATOM 2119 C CA . SER A 1 276 ? -39.398 -1.436 -30.457 1.00 33.91 276 SER A CA 1
ATOM 2120 C C . SER A 1 276 ? -38.547 -2.576 -29.894 1.00 33.91 276 SER A C 1
ATOM 2122 O O . SER A 1 276 ? -37.817 -3.252 -30.611 1.00 33.91 276 SER A O 1
ATOM 2124 N N . ARG A 1 277 ? -38.749 -2.855 -28.597 1.00 40.38 277 ARG A N 1
ATOM 2125 C CA . ARG A 1 277 ? -39.408 -4.097 -28.142 1.00 40.38 277 ARG A CA 1
ATOM 2126 C C . ARG A 1 277 ? -39.705 -4.031 -26.637 1.00 40.38 277 ARG A C 1
ATOM 2128 O O . ARG A 1 277 ? -38.881 -4.382 -25.802 1.00 40.38 277 ARG A O 1
ATOM 2135 N N . ARG A 1 278 ? -40.922 -3.589 -26.311 1.00 43.91 278 ARG A N 1
ATOM 2136 C CA . ARG A 1 278 ? -41.689 -4.099 -25.165 1.00 43.91 278 ARG A CA 1
ATOM 2137 C C . ARG A 1 278 ? -42.619 -5.186 -25.715 1.00 43.91 278 ARG A C 1
ATOM 2139 O O . ARG A 1 278 ? -43.008 -5.098 -26.874 1.00 43.91 278 ARG A O 1
ATOM 2146 N N . GLU A 1 279 ? -42.945 -6.154 -24.862 1.00 44.69 279 GLU A N 1
ATOM 2147 C CA . GLU A 1 279 ? -43.882 -7.277 -25.048 1.00 44.69 279 GLU A CA 1
ATOM 2148 C C . GLU A 1 279 ? -43.344 -8.526 -25.764 1.00 44.69 279 GLU A C 1
ATOM 2150 O O . GLU A 1 279 ? -43.430 -8.698 -26.979 1.00 44.69 279 GLU A O 1
ATOM 2155 N N . ARG A 1 280 ? -42.890 -9.482 -24.946 1.00 50.00 280 ARG A N 1
ATOM 2156 C CA . ARG A 1 280 ? -43.391 -10.861 -24.974 1.00 50.00 280 ARG A CA 1
ATOM 2157 C C . ARG A 1 280 ? -43.270 -11.457 -23.562 1.00 50.00 280 ARG A C 1
ATOM 2159 O O . ARG A 1 280 ? -42.206 -11.349 -22.971 1.00 50.00 280 ARG A O 1
ATOM 2166 N N . ARG A 1 281 ? -44.423 -11.952 -23.097 1.00 43.84 281 ARG A N 1
ATOM 2167 C CA . ARG A 1 281 ? -44.757 -12.832 -21.958 1.00 43.84 281 ARG A CA 1
ATOM 2168 C C . ARG A 1 281 ? -43.627 -13.326 -21.063 1.00 43.84 281 ARG A C 1
ATOM 2170 O O . ARG A 1 281 ? -42.674 -13.912 -21.615 1.00 43.84 281 ARG A O 1
#

Sequence (281 aa):
MPRFASVFLLCAFLVAGVGVASATSRDFEHPASPDTAQQFAVDNVQRQDTPNDPGYDLAEPDDPDSTLNGGAVTPSTNLYDEQFGFFGFPSQRTRSSALYATGPNAGKPQISGFNAAGAWKLERGRPDVAIAILDTGIKWDKESLRLQIHLNKGELPVPKADRATPSSDAGRVPPCSQWQASPNNPYDANGDGVFNVLDYVCDSRVDVNAGPHGVPNEIDAEDLIATFGHCQIQSGEIVQCQRLRQRHRRLGLLRQRQRPLRCLELLCGVEPWLRSRRERR

pLDDT: mean 78.86, std 22.69, range [27.88, 97.31]

Radius of gyration: 30.57 Å; chains: 1; bounding box: 115×52×82 Å

Secondary structure (DSSP, 8-state):
-----------------------PPPP--SPPP--TTGGGSSS-GGGSS--S-TTSSTTSTT-TTBTTTT-SBPPPS-GGGS-GGG-SS--TTTTTTSB--SSTTTTSBP--S--HHHHHTT----TT------SS---TT-HHHHTTS---GGGSPPPP---SS-SS-TTTS--GGG---BTTBTT--SSSS--SGGGGTT-TT--TTSSSSS-TTS--HHHHHHHHTTEEEETTEEEEE----------------------------------------